Protein AF-B2ZIX8-F1 (afdb_monomer_lite)

InterPro domains:
  IPR003122 Chemotaxis methyl-accepting receptor Tar-related, ligand-binding [PF02203] (3-124)
  IPR003122 Chemotaxis methyl-accepting receptor Tar-related, ligand-binding [SM00319] (1-133)
  IPR035440 Methyl-accepting chemotaxis protein, four helix bundle domain superfamily [SSF47170] (2-130)

Secondary structure (DSSP, 8-state):
-HHHHHHHHHHHHHHHHHHHHHHHHHHHHHTT--HHHHHHHHHHHHHHHHHHHHHHHHHHHH----HHHHHHHHHHHHHHHHHHHHHHHHHHHHHTT-HHHHHH--HHHHHHHHHHHHHHHHHHHHHHHHHHHHHHHHHHHHHHHHHHHHHHHHHHHHHHHHHHHIIIIIHHHHHHHHHHHHHHTT------

Structure (mmCIF, N/CA/C/O backbone):
data_AF-B2ZIX8-F1
#
_entry.id   AF-B2ZIX8-F1
#
loop_
_atom_site.group_PDB
_atom_site.id
_atom_site.type_symbol
_atom_site.label_atom_id
_atom_site.label_alt_id
_atom_site.label_comp_id
_atom_site.label_asym_id
_atom_site.label_entity_id
_atom_site.label_seq_id
_atom_site.pdbx_PDB_ins_code
_atom_site.Cartn_x
_atom_site.Cartn_y
_atom_site.Cartn_z
_atom_site.occupan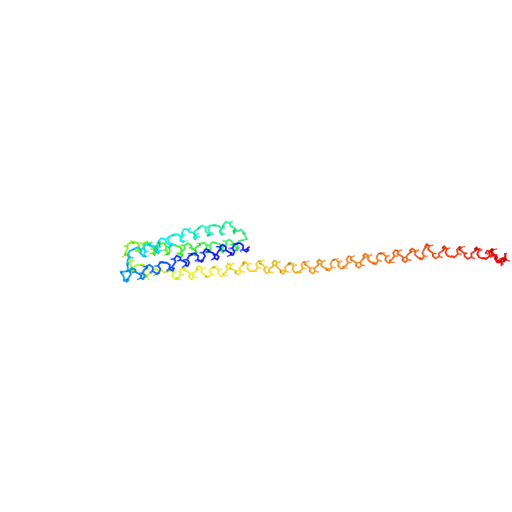cy
_atom_site.B_iso_or_equiv
_atom_site.auth_seq_id
_atom_site.auth_comp_id
_atom_site.auth_asym_id
_atom_site.auth_atom_id
_atom_site.pdbx_PDB_model_num
ATOM 1 N N . SER A 1 1 ? 6.695 2.033 -13.928 1.00 68.62 1 SER A N 1
ATOM 2 C CA . SER A 1 1 ? 7.774 2.922 -13.419 1.00 68.62 1 SER A CA 1
ATOM 3 C C . SER A 1 1 ? 8.093 2.600 -11.959 1.00 68.62 1 SER A C 1
ATOM 5 O O . SER A 1 1 ? 7.190 2.204 -11.229 1.00 68.62 1 SER A O 1
ATOM 7 N N . ASN A 1 2 ? 9.342 2.795 -11.503 1.00 77.12 2 ASN A N 1
ATOM 8 C CA . ASN A 1 2 ? 9.733 2.613 -10.092 1.00 77.12 2 ASN A CA 1
ATOM 9 C C . ASN A 1 2 ? 8.898 3.475 -9.124 1.00 77.12 2 ASN A C 1
ATOM 11 O O . ASN A 1 2 ? 8.603 3.031 -8.018 1.00 77.12 2 ASN A O 1
ATOM 15 N N . GLN A 1 3 ? 8.467 4.667 -9.551 1.00 83.56 3 GLN A N 1
ATOM 16 C CA . GLN A 1 3 ? 7.607 5.546 -8.747 1.00 83.56 3 GLN A CA 1
ATOM 17 C C . GLN A 1 3 ? 6.199 4.968 -8.544 1.00 83.56 3 GLN A C 1
ATOM 19 O O . GLN A 1 3 ? 5.701 4.975 -7.425 1.00 83.56 3 GLN A O 1
ATOM 24 N N . GLN A 1 4 ? 5.589 4.388 -9.586 1.00 82.75 4 GLN A N 1
ATOM 25 C CA . GLN A 1 4 ? 4.292 3.703 -9.470 1.00 82.75 4 GLN A CA 1
ATOM 26 C C . GLN A 1 4 ? 4.378 2.514 -8.506 1.00 82.75 4 GLN A C 1
ATOM 28 O O . GLN A 1 4 ? 3.511 2.355 -7.652 1.00 82.75 4 GLN A O 1
ATOM 33 N N . ARG A 1 5 ? 5.450 1.712 -8.603 1.00 82.94 5 ARG A N 1
ATOM 34 C CA . ARG A 1 5 ? 5.689 0.583 -7.689 1.00 82.94 5 ARG A CA 1
ATOM 35 C C . ARG A 1 5 ? 5.792 1.056 -6.242 1.00 82.94 5 ARG A C 1
ATOM 37 O O . ARG A 1 5 ? 5.173 0.472 -5.361 1.00 82.94 5 ARG A O 1
ATOM 44 N N . ALA A 1 6 ? 6.561 2.119 -6.006 1.00 88.12 6 ALA A N 1
ATOM 45 C CA . ALA A 1 6 ? 6.719 2.696 -4.678 1.00 88.12 6 ALA A CA 1
ATOM 46 C C . ALA A 1 6 ? 5.390 3.240 -4.130 1.00 88.12 6 ALA A C 1
ATOM 48 O O . ALA A 1 6 ? 5.051 2.949 -2.989 1.00 88.12 6 ALA A O 1
ATOM 49 N N . ALA A 1 7 ? 4.616 3.967 -4.940 1.00 88.88 7 ALA A N 1
ATOM 50 C CA . ALA A 1 7 ? 3.327 4.523 -4.530 1.00 88.88 7 ALA A CA 1
ATOM 51 C C . ALA A 1 7 ? 2.306 3.430 -4.167 1.00 88.88 7 ALA A C 1
ATOM 53 O O . ALA A 1 7 ? 1.637 3.525 -3.136 1.00 88.88 7 ALA A O 1
ATOM 54 N N . LEU A 1 8 ? 2.223 2.360 -4.965 1.00 90.81 8 LEU A N 1
ATOM 55 C CA . LEU A 1 8 ? 1.329 1.238 -4.678 1.00 90.81 8 LEU A CA 1
ATOM 56 C C . LEU A 1 8 ? 1.771 0.461 -3.425 1.00 90.81 8 LEU A C 1
ATOM 58 O O . LEU A 1 8 ? 0.947 0.160 -2.564 1.00 90.81 8 LEU A O 1
ATOM 62 N N . ALA A 1 9 ? 3.074 0.205 -3.269 1.00 92.75 9 ALA A N 1
ATOM 63 C CA . ALA A 1 9 ? 3.616 -0.454 -2.080 1.00 92.75 9 ALA A CA 1
ATOM 64 C C . ALA A 1 9 ? 3.398 0.374 -0.801 1.00 92.75 9 ALA A C 1
ATOM 66 O O . ALA A 1 9 ? 3.048 -0.177 0.241 1.00 92.75 9 ALA A O 1
ATOM 67 N N . GLN A 1 10 ? 3.549 1.700 -0.879 1.00 94.00 10 GLN A N 1
ATOM 68 C CA . GLN A 1 10 ? 3.245 2.603 0.234 1.00 94.00 10 GLN A CA 1
ATOM 69 C C . GLN A 1 10 ? 1.751 2.611 0.563 1.00 94.00 10 GLN A C 1
ATOM 71 O O . GLN A 1 10 ? 1.395 2.555 1.737 1.00 94.00 10 GLN A O 1
ATOM 76 N N . THR A 1 11 ? 0.880 2.617 -0.452 1.00 94.88 11 THR A N 1
ATOM 77 C CA . THR A 1 11 ? -0.574 2.504 -0.250 1.00 94.88 11 THR A CA 1
ATOM 78 C C . THR A 1 11 ? -0.904 1.244 0.548 1.00 94.88 11 THR A C 1
ATOM 80 O O . THR A 1 11 ? -1.590 1.326 1.567 1.00 94.88 11 THR A O 1
ATOM 83 N N . ARG A 1 12 ? -0.349 0.095 0.140 1.00 95.44 12 ARG A N 1
ATOM 84 C CA . ARG A 1 12 ? -0.506 -1.181 0.847 1.00 95.44 12 ARG A CA 1
ATOM 85 C C . ARG A 1 12 ? -0.017 -1.100 2.292 1.00 95.44 12 ARG A C 1
ATOM 87 O O . ARG A 1 12 ? -0.727 -1.510 3.203 1.00 95.44 12 ARG A O 1
ATOM 94 N N . ALA A 1 13 ? 1.183 -0.565 2.511 1.00 96.94 13 ALA A N 1
ATOM 95 C CA . ALA A 1 13 ? 1.773 -0.464 3.844 1.00 96.94 13 ALA A CA 1
ATOM 96 C C . ALA A 1 13 ? 0.906 0.372 4.800 1.00 96.94 13 ALA A C 1
ATOM 98 O O . ALA A 1 13 ? 0.663 -0.036 5.934 1.00 96.94 13 ALA A O 1
ATOM 99 N N . VAL A 1 14 ? 0.389 1.507 4.329 1.00 95.81 14 VAL A N 1
ATOM 100 C CA . VAL A 1 14 ? -0.478 2.381 5.129 1.00 95.81 14 VAL A CA 1
ATOM 101 C C . VAL A 1 14 ? -1.842 1.727 5.400 1.00 95.81 14 VAL A C 1
ATOM 103 O O . VAL A 1 14 ? -2.370 1.843 6.503 1.00 95.81 14 VAL A O 1
ATOM 106 N N . MET A 1 15 ? -2.397 0.976 4.448 1.00 97.25 15 MET A N 1
ATOM 107 C CA . MET A 1 15 ? -3.617 0.187 4.672 1.00 97.25 15 MET A CA 1
ATOM 108 C C . MET A 1 15 ? -3.421 -0.913 5.732 1.00 97.25 15 MET A C 1
ATOM 110 O O . MET A 1 15 ? -4.265 -1.092 6.609 1.00 97.25 15 MET A O 1
ATOM 114 N N . LEU A 1 16 ? -2.274 -1.603 5.720 1.00 97.31 16 LEU A N 1
ATOM 115 C CA . LEU A 1 16 ? -1.917 -2.579 6.761 1.00 97.31 16 LEU A CA 1
ATOM 116 C C . LEU A 1 16 ? -1.754 -1.928 8.136 1.00 97.31 16 LEU A C 1
ATOM 118 O O . LEU A 1 16 ? -2.136 -2.517 9.149 1.00 97.31 16 LEU A O 1
ATOM 122 N N . GLN A 1 17 ? -1.210 -0.710 8.184 1.00 94.75 17 GLN A N 1
ATOM 123 C CA . GLN A 1 17 ? -1.123 0.064 9.418 1.00 94.75 17 GLN A CA 1
ATOM 124 C C . GLN A 1 17 ? -2.519 0.372 9.973 1.00 94.75 17 GLN A C 1
ATOM 126 O O . GLN A 1 17 ? -2.738 0.180 11.170 1.00 94.75 17 GLN A O 1
ATOM 131 N N . ALA A 1 18 ? -3.467 0.777 9.119 1.00 96.62 18 ALA A N 1
ATOM 132 C CA . ALA A 1 18 ? -4.856 0.982 9.525 1.00 96.62 18 ALA A CA 1
ATOM 133 C C . ALA A 1 18 ? -5.472 -0.307 10.088 1.00 96.62 18 ALA A C 1
ATOM 135 O O . ALA A 1 18 ? -5.977 -0.300 11.208 1.00 96.62 18 ALA A O 1
ATOM 136 N N . SER A 1 19 ? -5.351 -1.424 9.365 1.00 96.50 19 SER A N 1
ATOM 137 C CA . SER A 1 19 ? -5.846 -2.732 9.816 1.00 96.50 19 SER A CA 1
ATOM 138 C C . SER A 1 19 ? -5.243 -3.154 11.160 1.00 96.50 19 SER A C 1
ATOM 140 O O . SER A 1 19 ? -5.961 -3.556 12.072 1.00 96.50 19 SER A O 1
ATOM 142 N N . THR A 1 20 ? -3.930 -2.993 11.336 1.00 95.81 20 THR A N 1
ATOM 143 C CA . THR A 1 20 ? -3.239 -3.335 12.590 1.00 95.81 20 THR A CA 1
ATOM 144 C C . THR A 1 20 ? -3.721 -2.466 13.751 1.00 95.81 20 THR A C 1
ATOM 146 O O . THR A 1 20 ? -3.966 -2.976 14.846 1.00 95.81 20 THR A O 1
ATOM 149 N N . ALA A 1 21 ? -3.878 -1.159 13.521 1.00 95.88 21 ALA A N 1
ATOM 150 C CA . ALA A 1 21 ? -4.386 -0.235 14.526 1.00 95.88 21 ALA A CA 1
ATOM 151 C C . ALA A 1 21 ? -5.830 -0.576 14.925 1.00 95.88 21 ALA A C 1
ATOM 153 O O . ALA A 1 21 ? -6.119 -0.617 16.120 1.00 95.88 21 ALA A O 1
ATOM 154 N N . LEU A 1 22 ? -6.697 -0.897 13.958 1.00 97.06 22 LEU A N 1
ATOM 155 C CA . LEU A 1 22 ? -8.082 -1.313 14.204 1.00 97.06 22 LEU A CA 1
ATOM 156 C C . LEU A 1 22 ? -8.162 -2.639 14.956 1.00 97.06 22 LEU A C 1
ATOM 158 O O . LEU A 1 22 ? -8.844 -2.713 15.972 1.00 97.06 22 LEU A O 1
ATOM 162 N N . ASN A 1 23 ? -7.414 -3.659 14.534 1.00 95.00 23 ASN A N 1
ATOM 163 C CA . ASN A 1 23 ? -7.367 -4.955 15.219 1.00 95.00 23 ASN A CA 1
ATOM 164 C C . ASN A 1 23 ? -6.898 -4.811 16.673 1.00 95.00 23 ASN A C 1
ATOM 166 O O . ASN A 1 23 ? -7.477 -5.404 17.590 1.00 95.00 23 ASN A O 1
ATOM 170 N N . LYS A 1 24 ? -5.876 -3.978 16.906 1.00 95.88 24 LYS A N 1
ATOM 171 C CA . LYS A 1 24 ? -5.411 -3.670 18.260 1.00 95.88 24 LYS A CA 1
ATOM 172 C C . LYS A 1 24 ? -6.477 -2.914 19.053 1.00 95.88 24 LYS A C 1
ATOM 174 O O . LYS A 1 24 ? -6.736 -3.288 20.192 1.00 95.88 24 LYS A O 1
ATOM 179 N N . ALA A 1 25 ? -7.110 -1.901 18.464 1.00 95.62 25 ALA A N 1
ATOM 180 C CA . ALA A 1 25 ? -8.173 -1.137 19.111 1.00 95.62 25 ALA A CA 1
ATOM 181 C C . ALA A 1 25 ? -9.349 -2.045 19.504 1.00 95.62 25 ALA A C 1
ATOM 183 O O . ALA A 1 25 ? -9.760 -2.022 20.656 1.00 95.62 25 ALA A O 1
ATOM 184 N N . GLY A 1 26 ? -9.809 -2.921 18.605 1.00 94.50 26 GLY A N 1
ATOM 185 C CA . GLY A 1 26 ? -10.869 -3.893 18.883 1.00 94.50 26 GLY A CA 1
ATOM 186 C C . GLY A 1 26 ? -10.516 -4.861 20.011 1.00 94.50 26 GLY A C 1
ATOM 187 O O . GLY A 1 26 ? -11.340 -5.114 20.888 1.00 94.50 26 GLY A O 1
ATOM 188 N N . THR A 1 27 ? -9.268 -5.338 20.047 1.00 94.25 27 THR A N 1
ATOM 189 C CA . THR A 1 27 ? -8.772 -6.190 21.142 1.00 94.25 27 THR A CA 1
ATOM 190 C C . THR A 1 27 ? -8.779 -5.444 22.478 1.00 94.25 27 THR A C 1
ATOM 192 O O . THR A 1 27 ? -9.241 -5.979 23.481 1.00 94.25 27 THR A O 1
ATOM 195 N N . LEU A 1 28 ? -8.301 -4.196 22.507 1.00 94.88 28 LEU A N 1
ATOM 196 C CA . LEU A 1 28 ? -8.288 -3.378 23.723 1.00 94.88 28 LEU A CA 1
ATOM 197 C C . LEU A 1 28 ? -9.704 -3.031 24.202 1.00 94.88 28 LEU A C 1
ATOM 199 O O . LEU A 1 28 ? -9.964 -3.096 25.403 1.00 94.88 28 LEU A O 1
ATOM 203 N N . THR A 1 29 ? -10.630 -2.748 23.283 1.00 93.50 29 THR A N 1
ATOM 204 C CA . THR A 1 29 ? -12.054 -2.558 23.594 1.00 93.50 29 THR A CA 1
ATOM 205 C C . THR A 1 29 ? -12.653 -3.817 24.222 1.00 93.50 29 THR A C 1
ATOM 207 O O . THR A 1 29 ? -13.308 -3.728 25.256 1.00 93.50 29 THR A O 1
ATOM 210 N N . ALA A 1 30 ? -12.375 -5.001 23.663 1.00 93.06 30 ALA A N 1
ATOM 211 C CA . ALA A 1 30 ? -12.841 -6.277 24.214 1.00 93.06 30 ALA A CA 1
ATOM 212 C C . ALA A 1 30 ? -12.292 -6.555 25.627 1.00 93.06 30 ALA A C 1
ATOM 214 O O . ALA A 1 30 ? -12.963 -7.171 26.453 1.00 93.06 30 ALA A O 1
ATOM 215 N N . LEU A 1 31 ? -11.077 -6.079 25.913 1.00 94.06 31 LEU A N 1
ATOM 216 C CA . LEU A 1 31 ? -10.405 -6.218 27.206 1.00 94.06 31 LEU A CA 1
ATOM 217 C C . LEU A 1 31 ? -10.718 -5.076 28.189 1.00 94.06 31 LEU A C 1
ATOM 219 O O . LEU A 1 31 ? -10.130 -5.036 29.267 1.00 94.06 31 LEU A O 1
ATOM 223 N N . SER A 1 32 ? -11.636 -4.163 27.853 1.00 92.44 32 SER A N 1
ATOM 224 C CA . SER A 1 32 ? -12.011 -3.007 28.688 1.00 92.44 32 SER A CA 1
ATOM 225 C C . SER A 1 32 ? -10.836 -2.087 29.067 1.00 92.44 32 SER A C 1
ATOM 227 O O . SER A 1 32 ? -10.784 -1.560 30.179 1.00 92.44 32 SER A O 1
ATOM 229 N N . TYR A 1 33 ? -9.874 -1.896 28.160 1.00 91.94 33 TYR A N 1
ATOM 230 C CA . TYR A 1 33 ? -8.782 -0.935 28.361 1.00 91.94 33 TYR A CA 1
ATOM 231 C C . TYR A 1 33 ? -9.283 0.523 28.369 1.00 91.94 33 TYR A C 1
ATOM 233 O O . TYR A 1 33 ? -10.386 0.803 27.889 1.00 91.94 33 TYR A O 1
ATOM 241 N N . PRO A 1 34 ? -8.479 1.477 28.883 1.00 91.56 34 PRO A N 1
ATOM 242 C CA . PRO A 1 34 ? -8.841 2.891 28.907 1.00 91.56 34 PRO A CA 1
ATOM 243 C C . PRO A 1 34 ? -9.207 3.451 27.526 1.00 91.56 34 PRO A C 1
ATOM 245 O O . PRO A 1 34 ? -8.555 3.170 26.518 1.00 91.56 34 PRO A O 1
ATOM 248 N N . ALA A 1 35 ? -10.224 4.317 27.497 1.00 89.50 35 ALA A N 1
ATOM 249 C CA . ALA A 1 35 ? -10.739 4.910 26.263 1.00 89.50 35 ALA A CA 1
ATOM 250 C C . ALA A 1 35 ? -9.689 5.736 25.495 1.00 89.50 35 ALA A C 1
ATOM 252 O O . ALA A 1 35 ? -9.733 5.780 24.267 1.00 89.50 35 ALA A O 1
ATOM 253 N N . ASP A 1 36 ? -8.731 6.356 26.189 1.00 91.69 36 ASP A N 1
ATOM 254 C CA . ASP A 1 36 ? -7.684 7.174 25.561 1.00 91.69 36 ASP A CA 1
ATOM 255 C C . ASP A 1 36 ? -6.713 6.344 24.700 1.00 91.69 36 ASP A C 1
ATOM 257 O O . ASP A 1 36 ? -6.322 6.777 23.607 1.00 91.69 36 ASP A O 1
ATOM 261 N N . ASP A 1 37 ? -6.381 5.122 25.131 1.00 88.12 37 ASP A N 1
ATOM 262 C CA . ASP A 1 37 ? -5.521 4.205 24.372 1.00 88.12 37 ASP A CA 1
ATOM 263 C C . ASP A 1 37 ? -6.217 3.752 23.082 1.00 88.12 37 ASP A C 1
ATOM 265 O O . ASP A 1 37 ? -5.631 3.766 21.994 1.00 88.12 37 ASP A O 1
ATOM 269 N N . ILE A 1 38 ? -7.504 3.411 23.191 1.00 93.88 38 ILE A N 1
ATOM 270 C CA . ILE A 1 38 ? -8.351 3.017 22.060 1.00 93.88 38 ILE A CA 1
ATOM 271 C C . ILE A 1 38 ? -8.502 4.197 21.091 1.00 93.88 38 ILE A C 1
ATOM 273 O O . ILE A 1 38 ? -8.298 4.044 19.886 1.00 93.88 38 ILE A O 1
ATOM 277 N N . LYS A 1 39 ? -8.775 5.403 21.602 1.00 94.88 39 LYS A N 1
ATOM 278 C CA . LYS A 1 39 ? -8.932 6.626 20.802 1.00 94.88 39 LYS A CA 1
ATOM 279 C C . LYS A 1 39 ? -7.674 6.972 20.004 1.00 94.88 39 LYS A C 1
ATOM 281 O O . LYS A 1 39 ? -7.775 7.400 18.852 1.00 94.88 39 LYS A O 1
ATOM 286 N N . THR A 1 40 ? -6.491 6.767 20.579 1.00 95.31 40 THR A N 1
ATOM 287 C CA . THR A 1 40 ? -5.212 6.997 19.887 1.00 95.31 40 THR A CA 1
ATOM 288 C C . THR A 1 40 ? -5.034 6.041 18.704 1.00 95.31 40 THR A C 1
ATOM 290 O O . THR A 1 40 ? -4.637 6.457 17.609 1.00 95.31 40 THR A O 1
ATOM 293 N N . LEU A 1 41 ? -5.386 4.766 18.887 1.00 96.69 41 LEU A N 1
ATOM 294 C CA . LEU A 1 41 ? -5.353 3.769 17.814 1.00 96.69 41 LEU A CA 1
ATOM 295 C C . LEU A 1 41 ? -6.389 4.067 16.728 1.00 96.69 41 LEU A C 1
ATOM 297 O O . LEU A 1 41 ? -6.051 4.017 15.548 1.00 96.69 41 LEU A O 1
ATOM 301 N N . MET A 1 42 ? -7.605 4.462 17.111 1.00 97.44 42 MET A N 1
ATOM 302 C CA . MET A 1 42 ? -8.645 4.886 16.168 1.00 97.44 42 MET A CA 1
ATOM 303 C C . MET A 1 42 ? -8.208 6.094 15.339 1.00 97.44 42 MET A C 1
ATOM 305 O O . MET A 1 42 ? -8.343 6.095 14.117 1.00 97.44 42 MET A O 1
ATOM 309 N N . THR A 1 43 ? -7.599 7.091 15.983 1.00 97.50 43 THR A N 1
ATOM 310 C CA . THR A 1 43 ? -7.045 8.267 15.295 1.00 97.50 43 THR A CA 1
ATOM 311 C C . THR A 1 43 ? -5.969 7.856 14.289 1.00 97.50 43 THR A C 1
ATOM 313 O O . THR A 1 43 ? -5.966 8.332 13.155 1.00 97.50 43 THR A O 1
ATOM 316 N N . THR A 1 44 ? -5.089 6.926 14.674 1.00 94.50 44 THR A N 1
ATOM 317 C CA . THR A 1 44 ? -4.057 6.380 13.781 1.00 94.50 44 THR A CA 1
ATOM 318 C C . THR A 1 44 ? -4.683 5.657 12.588 1.00 94.50 44 THR A C 1
ATOM 320 O O . THR A 1 44 ? -4.291 5.914 11.453 1.00 94.50 44 THR A O 1
ATOM 323 N N . ALA A 1 45 ? -5.687 4.807 12.818 1.00 97.19 45 ALA A N 1
ATOM 324 C CA . ALA A 1 45 ? -6.380 4.085 11.758 1.00 97.19 45 ALA A CA 1
ATOM 325 C C . ALA A 1 45 ? -7.044 5.029 10.744 1.00 97.19 45 ALA A C 1
ATOM 327 O O . ALA A 1 45 ? -6.813 4.900 9.542 1.00 97.19 45 ALA A O 1
ATOM 328 N N . ARG A 1 46 ? -7.802 6.027 11.220 1.00 98.06 46 ARG A N 1
ATOM 329 C CA . ARG A 1 46 ? -8.467 7.034 10.372 1.00 98.06 46 ARG A CA 1
ATOM 330 C C . ARG A 1 46 ? -7.462 7.867 9.568 1.00 98.06 46 ARG A C 1
ATOM 332 O O . ARG A 1 46 ? -7.664 8.113 8.375 1.00 98.06 46 ARG A O 1
ATOM 339 N N . ALA A 1 47 ? -6.351 8.264 10.192 1.00 97.56 47 ALA A N 1
ATOM 340 C CA . ALA A 1 47 ? -5.276 8.980 9.510 1.00 97.56 47 ALA A CA 1
ATOM 341 C C . ALA A 1 47 ? -4.637 8.121 8.406 1.00 97.56 47 ALA A C 1
ATOM 343 O O . ALA A 1 47 ? -4.465 8.595 7.281 1.00 97.56 47 ALA A O 1
ATOM 344 N N . SER A 1 48 ? -4.356 6.846 8.689 1.00 96.25 48 SER A N 1
ATOM 345 C CA . SER A 1 48 ? -3.846 5.897 7.699 1.00 96.25 48 SER A CA 1
ATOM 346 C C . SER A 1 48 ? -4.832 5.686 6.539 1.00 96.25 48 SER A C 1
ATOM 348 O O . SER A 1 48 ? -4.416 5.753 5.387 1.00 96.25 48 SER A O 1
ATOM 350 N N . LEU A 1 49 ? -6.138 5.536 6.786 1.00 97.69 49 LEU A N 1
ATOM 351 C CA . LEU A 1 49 ? -7.155 5.405 5.722 1.00 97.69 49 LEU A CA 1
ATOM 352 C C . LEU A 1 49 ? -7.256 6.653 4.826 1.00 97.69 49 LEU A C 1
ATOM 354 O O . LEU A 1 49 ? -7.451 6.561 3.609 1.00 97.69 49 LEU A O 1
ATOM 358 N N . THR A 1 50 ? -7.069 7.837 5.407 1.00 97.94 50 THR A N 1
ATOM 359 C CA . THR A 1 50 ? -7.014 9.097 4.652 1.00 97.94 50 THR A CA 1
ATOM 360 C C . THR A 1 50 ? -5.740 9.180 3.805 1.00 97.94 50 THR A C 1
ATOM 362 O O . THR A 1 50 ? -5.767 9.547 2.623 1.00 97.94 50 THR A O 1
ATOM 365 N N . GLN A 1 51 ? -4.601 8.807 4.391 1.00 96.06 51 GLN A N 1
ATOM 366 C CA . GLN A 1 51 ? -3.312 8.810 3.710 1.00 96.06 51 GLN A CA 1
ATOM 367 C C . GLN A 1 51 ? -3.268 7.779 2.575 1.00 96.06 51 GLN A C 1
ATOM 369 O O . GLN A 1 51 ? -2.776 8.102 1.491 1.00 96.06 51 GLN A O 1
ATOM 374 N N . SER A 1 52 ? -3.819 6.578 2.773 1.00 96.12 52 SER A N 1
ATOM 375 C CA . SER A 1 52 ? -3.869 5.541 1.739 1.00 96.12 52 SER A CA 1
ATOM 376 C C . SER A 1 52 ? -4.664 6.008 0.522 1.00 96.12 52 SER A C 1
ATOM 378 O O . SER A 1 52 ? -4.201 5.834 -0.599 1.00 96.12 52 SER A O 1
ATOM 380 N N . THR A 1 53 ? -5.782 6.714 0.722 1.00 97.44 53 THR A N 1
ATOM 381 C CA . THR A 1 53 ? -6.562 7.325 -0.369 1.00 97.44 53 THR A CA 1
ATOM 382 C C . THR A 1 53 ? -5.728 8.321 -1.179 1.00 97.44 53 THR A C 1
ATOM 384 O O . THR A 1 53 ? -5.805 8.358 -2.407 1.00 97.44 53 THR A O 1
ATOM 387 N N . THR A 1 54 ? -4.907 9.131 -0.508 1.00 96.12 54 THR A N 1
ATOM 388 C CA . THR A 1 54 ? -4.037 10.117 -1.170 1.00 96.12 54 THR A CA 1
ATOM 389 C C . THR A 1 54 ? -2.938 9.434 -1.986 1.00 96.12 54 THR A C 1
ATOM 391 O O . THR A 1 54 ? -2.728 9.772 -3.154 1.00 96.12 54 THR A O 1
ATOM 394 N N . LEU A 1 55 ? -2.268 8.439 -1.397 1.00 93.25 55 LEU A N 1
ATOM 395 C CA . LEU A 1 55 ? -1.239 7.643 -2.071 1.00 93.25 55 LEU A CA 1
ATOM 396 C C . LEU A 1 55 ? -1.817 6.880 -3.268 1.00 93.25 55 LEU A C 1
ATOM 398 O O . LEU A 1 55 ? -1.224 6.890 -4.349 1.00 93.25 55 LEU A O 1
ATOM 402 N N . PHE A 1 56 ? -3.008 6.303 -3.107 1.00 95.69 56 PHE A N 1
ATOM 403 C CA . PHE A 1 56 ? -3.687 5.561 -4.159 1.00 95.69 56 PHE A CA 1
ATOM 404 C C . PHE A 1 56 ? -4.093 6.461 -5.330 1.00 95.69 56 PHE A C 1
ATOM 406 O O . PHE A 1 56 ? -3.842 6.125 -6.484 1.00 95.69 56 PHE A O 1
ATOM 413 N N . LYS A 1 57 ? -4.634 7.657 -5.060 1.00 94.81 57 LYS A N 1
ATOM 414 C CA . LYS A 1 57 ? -4.928 8.651 -6.110 1.00 94.81 57 LYS A CA 1
ATOM 415 C C . LYS A 1 57 ? -3.677 9.047 -6.894 1.00 94.81 57 LYS A C 1
ATOM 417 O O . LYS A 1 57 ? -3.727 9.136 -8.118 1.00 94.81 57 LYS A O 1
ATOM 422 N N . SER A 1 58 ? -2.553 9.246 -6.205 1.00 91.44 58 SER A N 1
ATOM 423 C CA . SER A 1 58 ? -1.265 9.539 -6.846 1.00 91.44 58 SER A CA 1
ATOM 424 C C . SER A 1 58 ? -0.816 8.389 -7.757 1.00 91.44 58 SER A C 1
ATOM 426 O O . SER A 1 58 ? -0.442 8.605 -8.910 1.00 91.44 58 SER A O 1
ATOM 428 N N . PHE A 1 59 ? -0.942 7.146 -7.284 1.00 91.19 59 PHE A N 1
ATOM 429 C CA . PHE A 1 59 ? -0.705 5.945 -8.085 1.00 91.19 59 PHE A CA 1
ATOM 430 C C . PHE A 1 59 ? -1.596 5.881 -9.342 1.00 91.19 59 PHE A C 1
ATOM 432 O O . PHE A 1 59 ? -1.085 5.670 -10.446 1.00 91.19 59 PHE A O 1
ATOM 439 N N . MET A 1 60 ? -2.898 6.135 -9.202 1.00 90.75 60 MET A N 1
ATOM 440 C CA . MET A 1 60 ? -3.859 6.135 -10.313 1.00 90.75 60 MET A CA 1
ATOM 441 C C . MET A 1 60 ? -3.574 7.238 -11.343 1.00 90.75 60 MET A C 1
ATOM 443 O O . MET A 1 60 ? -3.737 7.027 -12.540 1.00 90.75 60 MET A O 1
ATOM 447 N N . ALA A 1 61 ? -3.096 8.404 -10.903 1.00 90.12 61 ALA A N 1
ATOM 448 C CA . ALA A 1 61 ? -2.726 9.498 -11.801 1.00 90.12 61 ALA A CA 1
ATOM 449 C C . ALA A 1 61 ? -1.439 9.207 -12.592 1.00 90.12 61 ALA A C 1
ATOM 451 O O . ALA A 1 61 ? -1.287 9.651 -13.728 1.00 90.12 61 ALA A O 1
ATOM 452 N N . MET A 1 62 ? -0.504 8.455 -12.005 1.00 82.12 62 MET A N 1
ATOM 453 C CA . MET A 1 62 ? 0.741 8.069 -12.672 1.00 82.12 62 MET A CA 1
ATOM 454 C C . MET A 1 62 ? 0.550 6.948 -13.696 1.00 82.12 62 MET A C 1
ATOM 456 O O . MET A 1 62 ? 1.451 6.702 -14.498 1.00 82.12 62 MET A O 1
ATOM 460 N N . THR A 1 63 ? -0.556 6.211 -13.645 1.00 68.88 63 THR A N 1
ATOM 461 C CA . THR A 1 63 ? -0.787 5.014 -14.457 1.00 68.88 63 THR A CA 1
ATOM 462 C C . THR A 1 63 ? -1.473 5.373 -15.772 1.00 68.88 63 THR A C 1
ATOM 464 O O . THR A 1 63 ? -2.681 5.537 -15.859 1.00 68.88 63 THR A O 1
ATOM 467 N N . ALA A 1 64 ? -0.661 5.504 -16.824 1.00 66.12 64 ALA A N 1
ATOM 468 C CA . ALA A 1 64 ? -1.109 5.632 -18.206 1.00 66.12 64 ALA A CA 1
ATOM 469 C C . ALA A 1 64 ? -0.500 4.490 -19.029 1.00 66.12 64 ALA A C 1
ATOM 471 O O . ALA A 1 64 ? 0.711 4.264 -18.979 1.00 66.12 64 ALA A O 1
ATOM 472 N N . GLY A 1 65 ? -1.329 3.750 -19.766 1.00 68.88 65 GLY A N 1
ATOM 473 C CA . GLY A 1 65 ? -0.880 2.574 -20.506 1.00 68.88 65 GLY A CA 1
ATOM 474 C C . GLY A 1 65 ? -1.884 2.065 -21.538 1.00 68.88 65 GLY A C 1
ATOM 475 O O . GLY A 1 65 ? -2.904 2.700 -21.816 1.00 68.88 65 GLY A O 1
ATOM 476 N N . ASN A 1 66 ? -1.554 0.915 -22.125 1.00 78.06 66 ASN A N 1
ATOM 477 C CA . ASN A 1 66 ? -2.393 0.194 -23.082 1.00 78.06 66 ASN A CA 1
ATOM 478 C C . ASN A 1 66 ? -3.676 -0.361 -22.415 1.00 78.06 66 ASN A C 1
ATOM 480 O O . ASN A 1 66 ? -3.902 -0.200 -21.216 1.00 78.06 66 ASN A O 1
ATOM 484 N N . GLU A 1 67 ? -4.544 -1.006 -23.196 1.00 84.44 67 GLU A N 1
ATOM 485 C CA . GLU A 1 67 ? -5.815 -1.555 -22.700 1.00 84.44 67 GLU A CA 1
ATOM 486 C C . GLU A 1 67 ? -5.643 -2.542 -21.533 1.00 84.44 67 GLU A C 1
ATOM 488 O O . GLU A 1 67 ? -6.412 -2.481 -20.576 1.00 84.44 67 GLU A O 1
ATOM 493 N N . HIS A 1 68 ? -4.590 -3.366 -21.559 1.00 82.62 68 HIS A N 1
ATOM 494 C CA . HIS A 1 68 ? -4.267 -4.300 -20.480 1.00 82.62 68 HIS A CA 1
ATOM 495 C C . HIS A 1 68 ? -3.957 -3.575 -19.161 1.00 82.62 68 HIS A C 1
ATOM 497 O O . HIS A 1 68 ? -4.562 -3.878 -18.134 1.00 82.62 68 HIS A O 1
ATOM 503 N N . VAL A 1 69 ? -3.093 -2.554 -19.198 1.00 83.25 69 VAL A N 1
ATOM 504 C CA . VAL A 1 69 ? -2.750 -1.743 -18.016 1.00 83.25 69 VAL A CA 1
ATOM 505 C C . VAL A 1 69 ? -3.984 -1.031 -17.456 1.00 83.25 69 VAL A C 1
ATOM 507 O O . VAL A 1 69 ? -4.153 -0.971 -16.241 1.00 83.25 69 VAL A O 1
ATOM 510 N N . ARG A 1 70 ? -4.884 -0.537 -18.317 1.00 85.75 70 ARG A N 1
ATOM 511 C CA . ARG A 1 70 ? -6.146 0.088 -17.877 1.00 85.75 70 ARG A CA 1
ATOM 512 C C . ARG A 1 70 ? -7.102 -0.907 -17.216 1.00 85.75 70 ARG A C 1
ATOM 514 O O . ARG A 1 70 ? -7.741 -0.561 -16.226 1.00 85.75 70 ARG A O 1
ATOM 521 N N . ALA A 1 71 ? -7.204 -2.129 -17.739 1.00 88.56 71 ALA A N 1
ATOM 522 C CA . ALA A 1 71 ? -8.012 -3.182 -17.122 1.00 88.56 71 ALA A CA 1
ATOM 523 C C . ALA A 1 71 ? -7.461 -3.558 -15.739 1.00 88.56 71 ALA A C 1
ATOM 525 O O . ALA A 1 71 ? -8.206 -3.588 -14.760 1.00 88.56 71 ALA A O 1
ATOM 526 N N . LEU A 1 72 ? -6.143 -3.743 -15.642 1.00 89.06 72 LEU A N 1
ATOM 527 C CA . LEU A 1 72 ? -5.469 -4.031 -14.381 1.00 89.06 72 LEU A CA 1
ATOM 528 C C . LEU A 1 72 ? -5.634 -2.885 -13.367 1.00 89.06 72 LEU A C 1
ATOM 530 O O . LEU A 1 72 ? -5.823 -3.120 -12.174 1.00 89.06 72 LEU A O 1
ATOM 534 N N . GLN A 1 73 ? -5.616 -1.638 -13.842 1.00 89.62 73 GLN A N 1
ATOM 535 C CA . GLN A 1 73 ? -5.799 -0.452 -13.008 1.00 89.62 73 GLN A CA 1
ATOM 536 C C . GLN A 1 73 ? -7.203 -0.430 -12.395 1.00 89.62 73 GLN A C 1
ATOM 538 O O . GLN A 1 73 ? -7.347 -0.187 -11.198 1.00 89.62 73 GLN A O 1
ATOM 543 N N . LYS A 1 74 ? -8.225 -0.760 -13.190 1.00 91.94 74 LYS A N 1
ATOM 544 C CA . LYS A 1 74 ? -9.616 -0.847 -12.737 1.00 91.94 74 LYS A CA 1
ATOM 545 C C . LYS A 1 74 ? -9.828 -1.952 -11.700 1.00 91.94 74 LYS A C 1
ATOM 547 O O . LYS A 1 74 ? -10.519 -1.732 -10.708 1.00 91.94 74 LYS A O 1
ATOM 552 N N . GLU A 1 75 ? -9.229 -3.127 -11.892 1.00 92.50 75 GLU A N 1
ATOM 553 C CA . GLU A 1 75 ? -9.311 -4.204 -10.894 1.00 92.50 75 GLU A CA 1
ATOM 554 C C . GLU A 1 75 ? -8.568 -3.836 -9.603 1.00 92.50 75 GLU A C 1
ATOM 556 O O . GLU A 1 75 ? -9.076 -4.065 -8.501 1.00 92.50 75 GLU A O 1
ATOM 561 N N . THR A 1 76 ? -7.417 -3.168 -9.722 1.00 92.69 76 THR A N 1
ATOM 562 C CA . THR A 1 76 ? -6.666 -2.659 -8.567 1.00 92.69 76 THR A CA 1
ATOM 563 C C . THR A 1 76 ? -7.495 -1.629 -7.794 1.00 92.69 76 THR A C 1
ATOM 565 O O . THR A 1 76 ? -7.631 -1.753 -6.578 1.00 92.69 76 THR A O 1
ATOM 568 N N . GLU A 1 77 ? -8.133 -0.676 -8.482 1.00 95.56 77 GLU A N 1
ATOM 569 C CA . GLU A 1 77 ? -9.066 0.299 -7.897 1.00 95.56 77 GLU A CA 1
ATOM 570 C C . GLU A 1 77 ? -10.235 -0.369 -7.180 1.00 95.56 77 GLU A C 1
ATOM 572 O O . GLU A 1 77 ? -10.526 -0.036 -6.032 1.00 95.56 77 GLU A O 1
ATOM 577 N N . LYS A 1 78 ? -10.867 -1.358 -7.813 1.00 96.62 78 LYS A N 1
ATOM 578 C CA . LYS A 1 78 ? -11.970 -2.110 -7.214 1.00 96.62 78 LYS A CA 1
ATOM 579 C C . LYS A 1 78 ? -11.540 -2.832 -5.935 1.00 96.62 78 LYS A C 1
ATOM 581 O O . LYS A 1 78 ? -12.249 -2.769 -4.932 1.00 96.62 78 LYS A O 1
ATOM 586 N N . SER A 1 79 ? -10.391 -3.508 -5.955 1.00 96.50 79 SER A N 1
ATOM 587 C CA . SER A 1 79 ? -9.878 -4.214 -4.774 1.00 96.50 79 SER A CA 1
ATOM 588 C C . SER A 1 79 ? -9.438 -3.266 -3.657 1.00 96.50 79 SER A C 1
ATOM 590 O O . SER A 1 79 ? -9.730 -3.532 -2.493 1.00 96.50 79 SER A O 1
ATOM 592 N N . PHE A 1 80 ? -8.830 -2.125 -4.004 1.00 97.62 80 PHE A N 1
ATOM 593 C CA . PHE A 1 80 ? -8.494 -1.070 -3.051 1.00 97.62 80 PHE A CA 1
ATOM 594 C C . PHE A 1 80 ? -9.756 -0.525 -2.387 1.00 97.62 80 PHE A C 1
ATOM 596 O O . PHE A 1 80 ? -9.826 -0.482 -1.163 1.00 97.62 80 PHE A O 1
ATOM 603 N N . ALA A 1 81 ? -10.768 -0.165 -3.181 1.00 97.88 81 ALA A N 1
ATOM 604 C CA . ALA A 1 81 ? -12.029 0.356 -2.673 1.00 97.88 81 ALA A CA 1
ATOM 605 C C . ALA A 1 81 ? -12.724 -0.654 -1.753 1.00 97.88 81 ALA A C 1
ATOM 607 O O . ALA A 1 81 ? -13.223 -0.270 -0.702 1.00 97.88 81 ALA A O 1
ATOM 608 N N . ARG A 1 82 ? -12.726 -1.948 -2.107 1.00 97.62 82 ARG A N 1
ATOM 609 C CA . ARG A 1 82 ? -13.297 -2.997 -1.250 1.00 97.62 82 ARG A CA 1
ATOM 610 C C . ARG A 1 82 ? -12.584 -3.059 0.101 1.00 97.62 82 ARG A C 1
ATOM 612 O O . ARG A 1 82 ? -13.243 -2.976 1.129 1.00 97.62 82 ARG A O 1
ATOM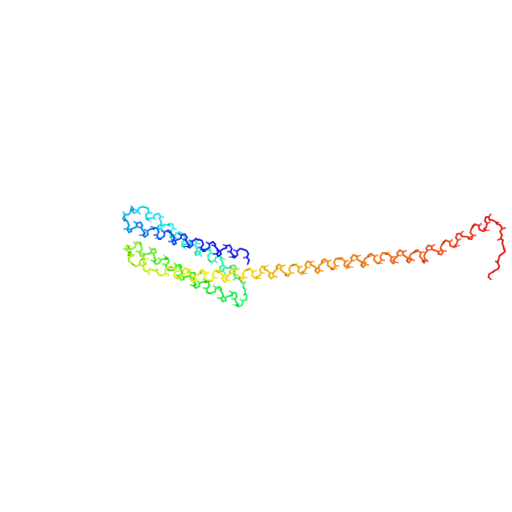 619 N N . TRP A 1 83 ? -11.256 -3.150 0.100 1.00 98.19 83 TRP A N 1
ATOM 620 C CA . TRP A 1 83 ? -10.486 -3.239 1.341 1.00 98.19 83 TRP A CA 1
ATOM 621 C C . TRP A 1 83 ? -10.583 -1.964 2.188 1.00 98.19 83 TRP A C 1
ATOM 623 O O . TRP A 1 83 ? -10.737 -2.036 3.403 1.00 98.19 83 TRP A O 1
ATOM 633 N N . HIS A 1 84 ? -10.549 -0.793 1.550 1.00 98.25 84 HIS A N 1
ATOM 634 C CA . HIS A 1 84 ? -10.699 0.503 2.216 1.00 98.25 84 HIS A CA 1
ATOM 635 C C . HIS A 1 84 ? -12.068 0.647 2.876 1.00 98.25 84 HIS A C 1
ATOM 637 O O . HIS A 1 84 ? -12.130 0.957 4.062 1.00 98.25 84 HIS A O 1
ATOM 643 N N . ASN A 1 85 ? -13.142 0.320 2.156 1.00 97.69 85 ASN A N 1
ATOM 644 C CA . ASN A 1 85 ? -14.496 0.361 2.701 1.00 97.69 85 ASN A CA 1
ATOM 645 C C . ASN A 1 85 ? -14.689 -0.633 3.854 1.00 97.69 85 ASN A C 1
ATOM 647 O O . ASN A 1 85 ? -15.314 -0.284 4.851 1.00 97.69 85 ASN A O 1
ATOM 651 N N . ASP A 1 86 ? -14.128 -1.843 3.762 1.00 97.19 86 ASP A N 1
ATOM 652 C CA . ASP A 1 86 ? -14.213 -2.821 4.853 1.00 97.19 86 ASP A CA 1
ATOM 653 C C . ASP A 1 86 ? -13.503 -2.316 6.122 1.00 97.19 86 ASP A C 1
ATOM 655 O O . ASP A 1 86 ? -14.031 -2.472 7.223 1.00 97.19 86 ASP A O 1
ATOM 659 N N . LEU A 1 87 ? -12.344 -1.659 5.985 1.00 97.50 87 LEU A N 1
ATOM 660 C CA . LEU A 1 87 ? -11.646 -1.029 7.112 1.00 97.50 87 LEU A CA 1
ATOM 661 C C . LEU A 1 87 ? -12.394 0.198 7.660 1.00 97.50 87 LEU A C 1
ATOM 663 O O . LEU A 1 87 ? -12.419 0.406 8.870 1.00 97.50 87 LEU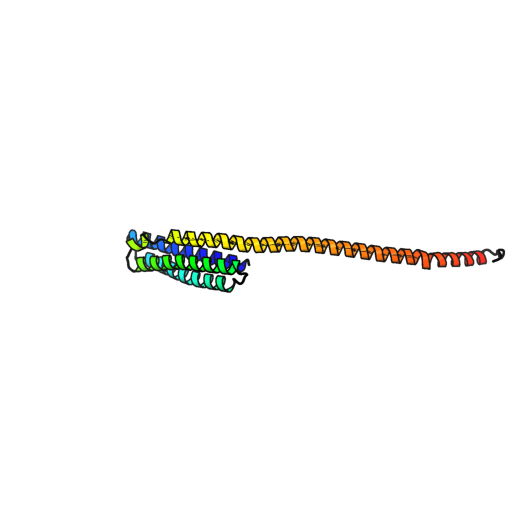 A O 1
ATOM 667 N N . GLU A 1 88 ? -13.021 1.000 6.800 1.00 97.56 88 GLU A N 1
ATOM 668 C CA . GLU A 1 88 ? -13.864 2.134 7.203 1.00 97.56 88 GLU A CA 1
ATOM 669 C C . GLU A 1 88 ? -15.099 1.675 7.991 1.00 97.56 88 GLU A C 1
ATOM 671 O O . GLU A 1 88 ? -15.425 2.244 9.038 1.00 97.56 88 GLU A O 1
ATOM 676 N N . HIS A 1 89 ? -15.764 0.609 7.541 1.00 96.06 89 HIS A N 1
ATOM 677 C CA . HIS A 1 89 ? -16.859 -0.015 8.282 1.00 96.06 89 HIS A CA 1
ATOM 678 C C . HIS A 1 89 ? -16.371 -0.595 9.606 1.00 96.06 89 HIS A C 1
ATOM 680 O O . HIS A 1 89 ? -16.982 -0.336 10.640 1.00 96.06 89 HIS A O 1
ATOM 686 N N . GLN A 1 90 ? -15.236 -1.298 9.599 1.00 96.12 90 GLN A N 1
ATOM 687 C CA . GLN A 1 90 ? -14.627 -1.827 10.813 1.00 96.12 90 GLN A CA 1
ATOM 688 C C . GLN A 1 90 ? -14.333 -0.706 11.829 1.00 96.12 90 GLN A C 1
ATOM 690 O O . GLN A 1 90 ? -14.685 -0.831 13.001 1.00 96.12 90 GLN A O 1
ATOM 695 N N . ALA A 1 91 ? -13.775 0.423 11.388 1.00 96.25 91 ALA A N 1
ATOM 696 C CA . ALA A 1 91 ? -13.572 1.597 12.235 1.00 96.25 91 ALA A CA 1
ATOM 697 C C . ALA A 1 91 ? -14.896 2.143 12.800 1.00 96.25 91 ALA A C 1
ATOM 699 O O . ALA A 1 91 ? -15.005 2.405 13.996 1.00 96.25 91 ALA A O 1
ATOM 700 N N . THR A 1 92 ? -15.919 2.254 11.955 1.00 96.50 92 THR A N 1
ATOM 701 C CA . THR A 1 92 ? -17.236 2.798 12.322 1.00 96.50 92 THR A CA 1
ATOM 702 C C . THR A 1 92 ? -17.974 1.913 13.330 1.00 96.50 92 THR A C 1
ATOM 704 O O . THR A 1 92 ? -18.565 2.417 14.288 1.00 96.50 92 THR A O 1
ATOM 707 N N . TRP A 1 93 ? -17.914 0.591 13.161 1.00 96.00 93 TRP A N 1
ATOM 708 C CA . TRP A 1 93 ? -18.481 -0.362 14.114 1.00 96.00 93 TRP A CA 1
ATOM 709 C C . TRP A 1 93 ? -17.786 -0.281 15.464 1.00 96.00 93 TRP A C 1
ATOM 711 O O . TRP A 1 93 ? -18.455 -0.285 16.496 1.00 96.00 93 TRP A O 1
ATOM 721 N N . LEU A 1 94 ? -16.461 -0.140 15.474 1.00 94.25 94 LEU A N 1
ATOM 722 C CA . LEU A 1 94 ? -15.723 -0.002 16.721 1.00 94.25 94 LEU A CA 1
ATOM 723 C C . LEU A 1 94 ? -16.059 1.309 17.451 1.00 94.25 94 LEU A C 1
ATOM 725 O O . LEU A 1 94 ? -16.252 1.296 18.664 1.00 94.25 94 LEU A O 1
ATOM 729 N N . GLU A 1 95 ? -16.206 2.417 16.720 1.00 93.38 95 GLU A N 1
ATOM 730 C CA . GLU A 1 95 ? -16.648 3.715 17.260 1.00 93.38 95 GLU A CA 1
ATOM 731 C C . GLU A 1 95 ? -18.080 3.668 17.811 1.00 93.38 95 GLU A C 1
ATOM 733 O O . GLU A 1 95 ? -18.387 4.325 18.804 1.00 93.38 95 GLU A O 1
ATOM 738 N N . SER A 1 96 ? -18.941 2.855 17.198 1.00 93.19 96 SER A N 1
ATOM 739 C CA . SER A 1 96 ? -20.339 2.663 17.603 1.00 93.19 96 SER A CA 1
ATOM 740 C C . SER A 1 96 ? -20.519 1.561 18.656 1.00 93.19 96 SER A C 1
ATOM 742 O O . SER A 1 96 ? -21.647 1.181 18.968 1.00 93.19 96 SER A O 1
ATOM 744 N N . ASN A 1 97 ? -19.420 1.035 19.210 1.00 90.81 97 ASN A N 1
ATOM 745 C CA . ASN A 1 97 ? -19.402 -0.056 20.188 1.00 90.81 97 ASN A CA 1
ATOM 746 C C . ASN A 1 97 ? -20.055 -1.370 19.689 1.00 90.81 97 ASN A C 1
ATOM 748 O O . ASN A 1 97 ? -20.545 -2.183 20.474 1.00 90.81 97 ASN A O 1
ATOM 752 N N . GLN A 1 98 ? -20.044 -1.602 18.374 1.00 93.38 98 GLN A N 1
ATOM 753 C CA . GLN A 1 98 ? -20.555 -2.800 17.702 1.00 93.38 98 GLN A CA 1
ATOM 754 C C . GLN A 1 98 ? -19.441 -3.838 17.504 1.00 93.38 98 GLN A C 1
ATOM 756 O O . GLN A 1 98 ? -19.028 -4.147 16.385 1.00 93.38 98 GLN A O 1
ATOM 761 N N . LEU A 1 99 ? -18.935 -4.398 18.608 1.00 92.00 99 LEU A N 1
ATOM 762 C CA . LEU A 1 99 ? -17.794 -5.322 18.566 1.00 92.00 99 LEU A CA 1
ATOM 763 C C . LEU A 1 99 ? -18.088 -6.620 17.785 1.00 92.00 99 LEU A C 1
ATOM 765 O O . LEU A 1 99 ? -17.192 -7.169 17.152 1.00 92.00 99 LEU A O 1
ATOM 769 N N . SER A 1 100 ? -19.335 -7.101 17.791 1.00 91.88 100 SER A N 1
ATOM 770 C CA . SER A 1 100 ? -19.726 -8.289 17.016 1.00 91.88 100 SER A CA 1
ATOM 771 C C . SER A 1 100 ? -19.558 -8.064 15.511 1.00 91.88 100 SER A C 1
ATOM 773 O O . SER A 1 100 ? -18.932 -8.877 14.832 1.00 91.88 100 SER A O 1
ATOM 775 N N . ASP A 1 101 ? -20.071 -6.942 15.000 1.00 93.94 101 ASP A N 1
ATOM 776 C CA . ASP A 1 101 ? -19.982 -6.598 13.579 1.00 93.94 101 ASP A CA 1
ATOM 777 C C . ASP A 1 101 ? -18.519 -6.356 13.177 1.00 93.94 101 ASP A C 1
ATOM 779 O O . ASP A 1 101 ? -18.049 -6.914 12.183 1.00 93.94 101 ASP A O 1
ATOM 783 N N . PHE A 1 102 ? -17.761 -5.651 14.029 1.00 93.44 102 PHE A N 1
ATOM 784 C CA . PHE A 1 102 ? -16.314 -5.447 13.890 1.00 93.44 102 PHE A CA 1
ATOM 785 C C . PHE A 1 102 ? -15.532 -6.753 13.662 1.00 93.44 102 PHE A C 1
ATOM 787 O O . PHE A 1 102 ? -14.659 -6.795 12.793 1.00 93.44 102 PHE A O 1
ATOM 794 N N . LEU A 1 103 ? -15.831 -7.809 14.429 1.00 90.94 103 LEU A N 1
ATOM 795 C CA . LEU A 1 103 ? -15.135 -9.101 14.339 1.00 90.94 103 LEU A CA 1
ATOM 796 C C . LEU A 1 103 ? -15.560 -9.927 13.118 1.00 90.94 103 LEU A C 1
ATOM 798 O O . LEU A 1 103 ? -14.798 -10.775 12.660 1.00 90.94 103 LEU A O 1
ATOM 802 N N . SER A 1 104 ? -16.766 -9.692 12.599 1.00 90.75 104 SER A N 1
ATOM 803 C CA . SER A 1 104 ? -17.310 -10.398 11.431 1.00 90.75 104 SER A CA 1
ATOM 804 C C . SER A 1 104 ? -16.915 -9.776 10.086 1.00 90.75 104 SER A C 1
ATOM 806 O O . SER A 1 104 ? -17.179 -10.358 9.033 1.00 90.75 104 SER A O 1
ATOM 808 N N . ALA A 1 105 ? -16.287 -8.598 10.114 1.00 86.44 105 ALA A N 1
ATOM 809 C CA . ALA A 1 105 ? -15.876 -7.854 8.933 1.00 86.44 105 ALA A CA 1
ATOM 810 C C . ALA A 1 105 ? -14.974 -8.704 8.008 1.00 86.44 105 ALA A C 1
ATOM 812 O O . ALA A 1 105 ? -13.950 -9.218 8.469 1.00 86.44 105 ALA A O 1
ATOM 813 N N . PRO A 1 106 ? -15.256 -8.808 6.693 1.00 91.81 106 PRO A N 1
ATOM 814 C CA . PRO A 1 106 ? -14.470 -9.622 5.758 1.00 91.81 106 PRO A CA 1
ATOM 815 C C . PRO A 1 106 ? -13.139 -8.959 5.336 1.00 91.81 106 PRO A C 1
ATOM 817 O O . PRO A 1 106 ? -12.682 -9.121 4.205 1.00 91.81 106 PRO A O 1
ATOM 820 N N . VAL A 1 107 ? -12.478 -8.236 6.249 1.00 93.44 107 VAL A N 1
ATOM 821 C CA . VAL A 1 107 ? -11.265 -7.437 5.987 1.00 93.44 107 VAL A CA 1
ATOM 822 C C . VAL A 1 107 ? -10.117 -8.288 5.442 1.00 93.44 107 VAL A C 1
ATOM 824 O O . VAL A 1 107 ? -9.383 -7.845 4.563 1.00 93.44 107 VAL A O 1
ATOM 827 N N . GLN A 1 108 ? -9.955 -9.523 5.927 1.00 92.81 108 GLN A N 1
ATOM 828 C CA . GLN A 1 108 ? -8.896 -10.409 5.436 1.00 92.81 108 GLN A CA 1
ATOM 829 C C . GLN A 1 108 ? -9.134 -10.829 3.981 1.00 92.81 108 GLN A C 1
ATOM 831 O O . GLN A 1 108 ? -8.191 -10.933 3.201 1.00 92.81 108 GLN A O 1
ATOM 836 N N . GLU A 1 109 ? -10.390 -11.069 3.602 1.00 94.75 109 GLU A N 1
ATOM 837 C CA . GLU A 1 109 ? -10.737 -11.450 2.234 1.00 94.75 109 GLU A CA 1
ATOM 838 C C . GLU A 1 109 ? -10.476 -10.289 1.270 1.00 94.75 109 GLU A C 1
ATOM 840 O O . GLU A 1 109 ? -9.882 -10.485 0.208 1.00 94.75 109 GLU A O 1
ATOM 845 N N . SER A 1 110 ? -10.865 -9.069 1.645 1.00 96.62 110 SER A N 1
ATOM 846 C CA . SER A 1 110 ? -10.618 -7.892 0.814 1.00 96.62 110 SER A CA 1
ATOM 847 C C . SER A 1 110 ? -9.146 -7.496 0.756 1.00 96.62 110 SER A C 1
ATOM 849 O O . SER A 1 110 ? -8.676 -7.134 -0.325 1.00 96.62 110 SER A O 1
ATOM 851 N N . GLN A 1 111 ? -8.393 -7.659 1.848 1.00 96.50 111 GLN A N 1
ATOM 852 C CA . GLN A 1 111 ? -6.935 -7.544 1.827 1.00 96.50 111 GLN A CA 1
ATOM 853 C C . GLN A 1 111 ? -6.319 -8.546 0.845 1.00 96.50 111 GLN A C 1
ATOM 855 O O . GLN A 1 111 ? -5.522 -8.154 -0.003 1.00 96.50 111 GLN A O 1
ATOM 860 N N . ASN A 1 112 ? -6.703 -9.824 0.918 1.00 96.50 112 ASN A N 1
ATOM 861 C CA . ASN A 1 112 ? -6.175 -10.857 0.024 1.00 96.50 112 ASN A CA 1
ATOM 862 C C . ASN A 1 112 ? -6.489 -10.540 -1.445 1.00 96.50 112 ASN A C 1
ATOM 864 O O . ASN A 1 112 ? -5.629 -10.696 -2.308 1.00 96.50 112 ASN A O 1
ATOM 868 N N . ALA A 1 113 ? -7.700 -10.057 -1.737 1.00 93.62 113 ALA A N 1
ATOM 869 C CA . ALA A 1 113 ? -8.079 -9.645 -3.086 1.00 93.62 113 ALA A CA 1
ATOM 870 C C . ALA A 1 113 ? -7.217 -8.479 -3.604 1.00 93.62 113 ALA A C 1
ATOM 872 O O . ALA A 1 113 ? -6.842 -8.463 -4.777 1.00 93.62 113 ALA A O 1
ATOM 873 N N . PHE A 1 114 ? -6.883 -7.514 -2.742 1.00 96.00 114 PHE A N 1
ATOM 874 C CA . PHE A 1 114 ? -5.947 -6.446 -3.088 1.00 96.00 114 PHE A CA 1
ATOM 875 C C . PHE A 1 114 ? -4.522 -6.974 -3.281 1.00 96.00 114 PHE A C 1
ATOM 877 O O . PHE A 1 114 ? -3.862 -6.582 -4.239 1.00 96.00 114 PHE A O 1
ATOM 884 N N . ASP A 1 115 ? -4.060 -7.884 -2.423 1.00 94.12 115 ASP A N 1
ATOM 885 C CA . ASP A 1 115 ? -2.714 -8.463 -2.490 1.00 94.12 115 ASP A CA 1
ATOM 886 C C . ASP A 1 115 ? -2.490 -9.253 -3.789 1.00 94.12 115 ASP A C 1
ATOM 888 O O . ASP A 1 115 ? -1.444 -9.107 -4.419 1.00 94.12 115 ASP A O 1
ATOM 892 N N . VAL A 1 116 ? -3.502 -9.982 -4.270 1.00 93.62 116 VAL A N 1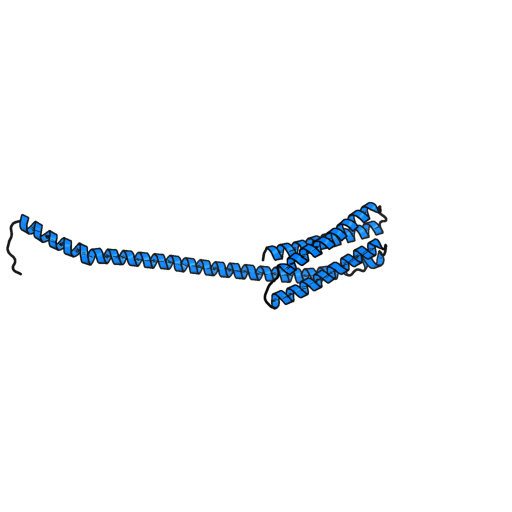
ATOM 893 C CA . VAL A 1 116 ? -3.460 -10.630 -5.592 1.00 93.62 116 VAL A CA 1
ATOM 894 C C . VAL A 1 116 ? -3.262 -9.595 -6.706 1.00 93.62 116 VAL A C 1
ATOM 896 O O . VAL A 1 116 ? -2.373 -9.744 -7.544 1.00 93.62 116 VAL A O 1
ATOM 899 N N . ASN A 1 117 ? -4.041 -8.509 -6.711 1.00 89.12 117 ASN A N 1
ATOM 900 C CA . ASN A 1 117 ? -3.890 -7.451 -7.716 1.00 89.12 117 ASN A CA 1
ATOM 901 C C . ASN A 1 117 ? -2.549 -6.714 -7.591 1.00 89.12 117 ASN A C 1
ATOM 903 O O . ASN A 1 117 ? -1.951 -6.339 -8.600 1.00 89.12 117 ASN A O 1
ATOM 907 N N . PHE A 1 118 ? -2.054 -6.536 -6.367 1.00 91.19 118 PHE A N 1
ATOM 908 C CA . PHE A 1 118 ? -0.749 -5.953 -6.084 1.00 91.19 118 PHE A CA 1
ATOM 909 C C . PHE A 1 118 ? 0.388 -6.782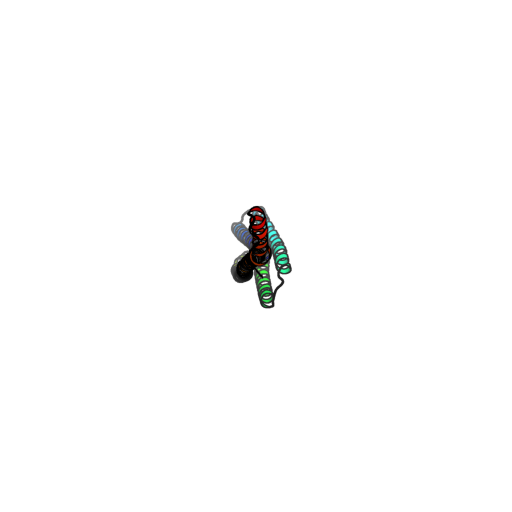 -6.693 1.00 91.19 118 PHE A C 1
ATOM 911 O O . PHE A 1 118 ? 1.274 -6.221 -7.340 1.00 91.19 118 PHE A O 1
ATOM 918 N N . GLU A 1 119 ? 0.351 -8.106 -6.534 1.00 90.06 119 GLU A N 1
ATOM 919 C CA . GLU A 1 119 ? 1.341 -9.017 -7.114 1.00 90.06 119 GLU A CA 1
ATOM 920 C C . GLU A 1 119 ? 1.329 -8.966 -8.644 1.00 90.06 119 GLU A C 1
ATOM 922 O O . GLU A 1 119 ? 2.390 -8.822 -9.261 1.00 90.06 119 GLU A O 1
ATOM 927 N N . VAL A 1 120 ? 0.141 -8.994 -9.260 1.00 88.94 120 VAL A N 1
ATOM 928 C CA . VAL A 1 120 ? -0.006 -8.854 -10.719 1.00 88.94 120 VAL A CA 1
ATOM 929 C C . VAL A 1 120 ? 0.547 -7.505 -11.189 1.00 88.94 120 VAL A C 1
ATOM 931 O O . VAL A 1 120 ? 1.306 -7.442 -12.158 1.00 88.94 120 VAL A O 1
ATOM 934 N N . TRP A 1 121 ? 0.252 -6.420 -10.470 1.00 85.69 121 TRP A N 1
ATOM 935 C CA . TRP A 1 121 ? 0.787 -5.094 -10.779 1.00 85.69 121 TRP A CA 1
ATOM 936 C C . TRP A 1 121 ? 2.314 -5.039 -10.688 1.00 85.69 121 TRP A C 1
ATOM 938 O O . TRP A 1 121 ? 2.991 -4.410 -11.509 1.00 85.69 121 TRP A O 1
ATOM 948 N N . GLN A 1 122 ? 2.885 -5.700 -9.684 1.00 83.50 122 GLN A N 1
ATOM 949 C CA . GLN A 1 122 ? 4.327 -5.751 -9.499 1.00 83.50 122 GLN A CA 1
ATOM 950 C C . GLN A 1 122 ? 5.014 -6.534 -10.625 1.00 83.50 122 GLN A C 1
ATOM 952 O O . GLN A 1 122 ? 6.071 -6.105 -11.095 1.00 83.50 122 GLN A O 1
ATOM 957 N N . GLN A 1 123 ? 4.396 -7.617 -11.104 1.00 83.88 123 GLN A N 1
ATOM 958 C CA . GLN A 1 123 ? 4.863 -8.372 -12.268 1.00 83.88 123 GLN A CA 1
ATOM 959 C C . GLN A 1 123 ? 4.805 -7.543 -13.556 1.00 83.88 123 GLN A C 1
ATOM 961 O O . GLN A 1 123 ? 5.798 -7.506 -14.279 1.00 83.88 123 GLN A O 1
ATOM 966 N N . GLU A 1 124 ? 3.716 -6.811 -13.807 1.00 81.06 124 GLU A N 1
ATOM 967 C CA . GLU A 1 124 ? 3.590 -5.937 -14.985 1.00 81.06 124 GLU A CA 1
ATOM 968 C C . GLU A 1 124 ? 4.693 -4.865 -15.011 1.00 81.06 124 GLU A C 1
ATOM 970 O O . GLU A 1 124 ? 5.361 -4.652 -16.026 1.00 81.06 124 GLU A O 1
ATOM 975 N N . ILE A 1 125 ? 4.977 -4.232 -13.865 1.00 74.31 125 ILE A N 1
ATOM 976 C CA . ILE A 1 125 ? 6.089 -3.275 -13.762 1.00 74.31 125 ILE A CA 1
ATOM 977 C C . ILE A 1 125 ? 7.443 -3.956 -14.013 1.00 74.31 125 ILE A C 1
ATOM 979 O O . ILE A 1 125 ? 8.301 -3.360 -14.672 1.00 74.31 125 ILE A O 1
ATOM 983 N N . ASN A 1 126 ? 7.658 -5.162 -13.480 1.00 71.88 126 ASN A N 1
ATOM 984 C CA . ASN A 1 126 ? 8.911 -5.897 -13.656 1.00 71.88 126 ASN A CA 1
ATOM 985 C C . ASN A 1 126 ? 9.115 -6.316 -15.117 1.00 71.88 126 ASN A C 1
ATOM 987 O O . ASN A 1 126 ? 10.208 -6.122 -15.636 1.00 71.88 126 ASN A O 1
ATOM 991 N N . HIS A 1 127 ? 8.071 -6.780 -15.809 1.00 67.19 127 HIS A N 1
ATOM 992 C CA . HIS A 1 127 ? 8.134 -7.141 -17.226 1.00 67.19 127 HIS A CA 1
ATOM 993 C C . HIS A 1 127 ? 8.470 -5.931 -18.112 1.00 67.19 127 HIS A C 1
ATOM 995 O O . HIS A 1 127 ? 9.300 -6.027 -19.016 1.00 67.19 127 HIS A O 1
ATOM 1001 N N . VAL A 1 128 ? 7.915 -4.749 -17.815 1.00 62.56 128 VAL A N 1
ATOM 1002 C CA . VAL A 1 128 ? 8.303 -3.501 -18.499 1.00 62.56 128 VAL A CA 1
ATOM 1003 C C . VAL A 1 128 ? 9.771 -3.143 -18.229 1.00 62.56 128 VAL A C 1
ATOM 1005 O O . VAL A 1 128 ? 10.459 -2.654 -19.126 1.00 62.56 128 VAL A O 1
ATOM 1008 N N . LEU A 1 129 ? 10.278 -3.393 -17.017 1.00 58.47 129 LEU A N 1
ATOM 1009 C CA . LEU A 1 129 ? 11.661 -3.087 -16.640 1.00 58.47 129 LEU A CA 1
ATOM 1010 C C . LEU A 1 129 ? 12.672 -4.082 -17.236 1.00 58.47 129 LEU A C 1
ATOM 1012 O O . LEU A 1 129 ? 13.741 -3.664 -17.676 1.00 58.47 129 LEU A O 1
ATOM 1016 N N . GLU A 1 130 ? 12.328 -5.368 -17.293 1.00 57.75 130 GLU A N 1
ATOM 1017 C CA . GLU A 1 130 ? 13.107 -6.424 -17.947 1.00 57.75 130 GLU A CA 1
ATOM 1018 C C . GLU A 1 130 ? 13.080 -6.288 -19.470 1.00 57.75 130 GLU A C 1
ATOM 1020 O O . GLU A 1 130 ? 14.118 -6.389 -20.116 1.00 57.75 130 GLU A O 1
ATOM 1025 N N . GLY A 1 131 ? 11.932 -5.954 -20.061 1.00 54.59 131 GLY A N 1
ATOM 1026 C CA . GLY A 1 131 ? 11.834 -5.622 -21.481 1.00 54.59 131 GLY A CA 1
ATOM 1027 C C . GLY A 1 131 ? 12.665 -4.386 -21.845 1.00 54.59 131 GLY A C 1
ATOM 1028 O O . GLY A 1 131 ? 13.379 -4.391 -22.851 1.00 54.59 131 GLY A O 1
ATOM 1029 N N . ALA A 1 132 ? 12.647 -3.348 -21.000 1.00 52.88 132 ALA A N 1
ATOM 1030 C CA . ALA A 1 132 ? 13.477 -2.158 -21.176 1.00 52.88 132 ALA A CA 1
ATOM 1031 C C . ALA A 1 132 ? 14.976 -2.448 -20.979 1.00 52.88 132 ALA A C 1
ATOM 1033 O O . ALA A 1 132 ? 15.799 -1.938 -21.741 1.00 52.88 132 ALA A O 1
ATOM 1034 N N . SER A 1 133 ? 15.355 -3.282 -20.006 1.00 51.53 133 SER A N 1
ATOM 1035 C CA . SER A 1 133 ? 16.757 -3.637 -19.754 1.00 51.53 133 SER A CA 1
ATOM 1036 C C . SER A 1 133 ? 17.313 -4.601 -20.808 1.00 51.53 133 SER A C 1
ATOM 1038 O O . SER A 1 133 ? 18.434 -4.400 -21.271 1.00 51.53 133 SER A O 1
ATOM 1040 N N . ALA A 1 134 ? 16.528 -5.572 -21.280 1.00 51.75 134 ALA A N 1
ATOM 1041 C CA . ALA A 1 134 ? 16.901 -6.490 -22.356 1.00 51.75 134 ALA A CA 1
ATOM 1042 C C . ALA A 1 134 ? 16.998 -5.780 -23.717 1.00 51.75 134 ALA A C 1
ATOM 1044 O O . ALA A 1 134 ? 17.928 -6.037 -24.487 1.00 51.75 134 ALA A O 1
ATOM 1045 N N . GLN A 1 135 ? 16.095 -4.836 -24.012 1.00 48.44 135 GLN A N 1
ATOM 1046 C CA . GLN A 1 135 ? 16.235 -3.961 -25.180 1.00 48.44 135 GLN A CA 1
ATOM 1047 C C . GLN A 1 135 ? 17.465 -3.053 -25.051 1.00 48.44 135 GLN A C 1
ATOM 1049 O O . GLN A 1 135 ? 18.181 -2.871 -26.032 1.00 48.44 135 GLN A O 1
ATOM 1054 N N . SER A 1 136 ? 17.747 -2.521 -23.859 1.00 50.09 136 SER A N 1
ATOM 1055 C CA . SER A 1 136 ? 18.936 -1.699 -23.605 1.00 50.09 136 SER A CA 1
ATOM 1056 C C . SER A 1 136 ? 20.237 -2.494 -23.778 1.00 50.09 136 SER A C 1
ATOM 1058 O O . SER A 1 136 ? 21.144 -2.023 -24.455 1.00 50.09 136 SER A O 1
ATOM 1060 N N . GLN A 1 137 ? 20.305 -3.738 -23.288 1.00 53.44 137 GLN A N 1
ATOM 1061 C CA . GLN A 1 137 ? 21.431 -4.659 -23.503 1.00 53.44 137 GLN A CA 1
ATOM 1062 C C . GLN A 1 137 ? 21.642 -4.954 -24.997 1.00 53.44 137 GLN A C 1
ATOM 1064 O O . GLN A 1 137 ? 22.753 -4.806 -25.505 1.00 53.44 137 GLN A O 1
ATOM 1069 N N . ARG A 1 138 ? 20.581 -5.289 -25.749 1.00 57.50 138 ARG A N 1
ATOM 1070 C CA . ARG A 1 138 ? 20.682 -5.478 -27.211 1.00 57.50 138 ARG A CA 1
ATOM 1071 C C . ARG A 1 138 ? 21.128 -4.210 -27.931 1.00 57.50 138 ARG A C 1
ATOM 1073 O O . ARG A 1 138 ? 22.001 -4.282 -28.790 1.00 57.50 138 ARG A O 1
ATOM 1080 N N . ASN A 1 139 ? 20.576 -3.054 -27.573 1.00 60.06 139 ASN A N 1
ATOM 1081 C CA . ASN A 1 139 ? 20.969 -1.775 -28.158 1.00 60.06 139 ASN A CA 1
ATOM 1082 C C . ASN A 1 139 ? 22.421 -1.421 -27.814 1.00 60.06 139 ASN A C 1
ATOM 1084 O O . ASN A 1 139 ? 23.118 -0.871 -28.662 1.00 60.06 139 ASN A O 1
ATOM 1088 N N . TYR A 1 140 ? 22.902 -1.768 -26.619 1.00 62.53 140 TYR A N 1
ATOM 1089 C CA . TYR A 1 140 ? 24.292 -1.579 -26.213 1.00 62.53 140 TYR A CA 1
ATOM 1090 C C . TYR A 1 140 ? 25.237 -2.481 -27.013 1.00 62.53 140 TYR A C 1
ATOM 1092 O O . TYR A 1 140 ? 26.228 -1.995 -27.551 1.00 62.53 140 TYR A O 1
ATOM 1100 N N . HIS A 1 141 ? 24.901 -3.763 -27.189 1.00 67.62 141 HIS A N 1
ATOM 1101 C CA . HIS A 1 141 ? 25.674 -4.677 -28.034 1.00 67.62 141 HIS A CA 1
ATOM 1102 C C . HIS A 1 141 ? 25.684 -4.249 -29.506 1.00 67.62 141 HIS A C 1
ATOM 1104 O O . HIS A 1 141 ? 26.741 -4.255 -30.132 1.00 67.62 141 HIS A O 1
ATOM 1110 N N . ILE A 1 142 ? 24.542 -3.821 -30.054 1.00 72.81 142 ILE A N 1
ATOM 1111 C CA . ILE A 1 142 ? 24.458 -3.301 -31.426 1.00 72.81 142 ILE A CA 1
ATOM 1112 C C . ILE A 1 142 ? 25.269 -2.007 -31.558 1.00 72.81 142 ILE A C 1
ATOM 1114 O O . ILE A 1 142 ? 26.033 -1.867 -32.508 1.00 72.81 142 ILE A O 1
ATOM 1118 N N . SER A 1 143 ? 25.179 -1.091 -30.592 1.00 67.81 143 SER A N 1
ATOM 1119 C CA . SER A 1 143 ? 25.959 0.154 -30.602 1.00 67.81 143 SER A CA 1
ATOM 1120 C C . SER A 1 143 ? 27.460 -0.118 -30.492 1.00 67.81 143 SER A C 1
ATOM 1122 O O . SER A 1 143 ? 28.245 0.499 -31.206 1.00 67.81 143 SER A O 1
ATOM 1124 N N . ALA A 1 144 ? 27.868 -1.081 -29.660 1.00 76.56 144 ALA A N 1
ATOM 1125 C CA . ALA A 1 144 ? 29.257 -1.514 -29.551 1.00 76.56 144 ALA A CA 1
ATOM 1126 C C . ALA A 1 144 ? 29.760 -2.133 -30.866 1.00 76.56 144 ALA A C 1
ATOM 1128 O O . ALA A 1 144 ? 30.851 -1.796 -31.319 1.00 76.56 144 ALA A O 1
ATOM 1129 N N . LEU A 1 145 ? 28.955 -2.977 -31.520 1.00 81.94 145 LEU A N 1
ATOM 1130 C CA . LEU A 1 145 ? 29.286 -3.551 -32.827 1.00 81.94 145 LEU A CA 1
ATOM 1131 C C . LEU A 1 145 ? 29.409 -2.480 -33.917 1.00 81.94 145 LEU A C 1
ATOM 1133 O O . LEU A 1 145 ? 30.345 -2.533 -34.711 1.00 81.94 145 LEU A O 1
ATOM 1137 N N . VAL A 1 146 ? 28.508 -1.494 -33.939 1.00 79.06 146 VAL A N 1
ATOM 1138 C CA . VAL A 1 146 ? 28.566 -0.358 -34.875 1.00 79.06 146 VAL A CA 1
ATOM 1139 C C . VAL A 1 146 ? 29.795 0.518 -34.612 1.00 79.06 146 VAL A C 1
ATOM 1141 O O . VAL A 1 146 ? 30.457 0.956 -35.548 1.00 79.06 146 VAL A O 1
ATOM 1144 N N . PHE A 1 147 ? 30.153 0.750 -33.351 1.00 78.38 147 PHE A N 1
ATOM 1145 C CA . PHE A 1 147 ? 31.346 1.520 -33.006 1.00 78.38 147 PHE A CA 1
ATOM 1146 C C . PHE A 1 147 ? 32.637 0.795 -33.419 1.00 78.38 147 PHE A C 1
ATOM 1148 O O . PHE A 1 147 ? 33.516 1.393 -34.040 1.00 78.38 147 PHE A O 1
ATOM 1155 N N . ILE A 1 148 ? 32.728 -0.511 -33.142 1.00 84.12 148 ILE A N 1
ATOM 1156 C CA . ILE A 1 148 ? 33.865 -1.347 -33.553 1.00 84.12 148 ILE A CA 1
ATOM 1157 C C . ILE A 1 148 ? 33.972 -1.399 -35.082 1.00 84.12 148 ILE A C 1
ATOM 1159 O O . ILE A 1 148 ? 35.068 -1.241 -35.621 1.00 84.12 148 ILE A O 1
ATOM 1163 N N . SER A 1 149 ? 32.856 -1.573 -35.797 1.00 85.19 149 SER A N 1
ATOM 1164 C CA . SER A 1 149 ? 32.870 -1.605 -37.263 1.00 85.19 149 SER A CA 1
ATOM 1165 C C . SER A 1 149 ? 33.320 -0.269 -37.857 1.00 85.19 149 SER A C 1
ATOM 1167 O O . SER A 1 149 ? 34.131 -0.257 -38.783 1.00 85.19 149 SER A O 1
ATOM 1169 N N . MET A 1 150 ? 32.893 0.855 -37.274 1.00 85.19 150 MET A N 1
ATOM 1170 C CA . MET A 1 150 ? 33.324 2.189 -37.691 1.00 85.19 150 MET A CA 1
ATOM 1171 C C . MET A 1 150 ? 34.836 2.391 -37.516 1.00 85.19 150 MET A C 1
ATOM 1173 O O . MET A 1 150 ? 35.487 2.922 -38.417 1.00 85.19 150 MET A O 1
ATOM 1177 N N . ILE A 1 151 ? 35.415 1.924 -36.402 1.00 86.12 151 ILE A N 1
ATOM 1178 C CA . ILE A 1 151 ? 36.869 1.982 -36.168 1.00 86.12 151 ILE A CA 1
ATOM 1179 C C . ILE A 1 151 ? 37.626 1.172 -37.224 1.00 86.12 151 ILE A C 1
ATOM 1181 O O . ILE A 1 151 ? 38.614 1.657 -37.776 1.00 86.12 151 ILE A O 1
ATOM 1185 N N . ILE A 1 152 ? 37.161 -0.042 -37.533 1.00 89.12 152 ILE A N 1
ATOM 1186 C CA . ILE A 1 152 ? 37.803 -0.907 -38.531 1.00 89.12 152 ILE A CA 1
ATOM 1187 C C . ILE A 1 152 ? 37.783 -0.242 -39.911 1.00 89.12 152 ILE A C 1
ATOM 1189 O O . ILE A 1 152 ? 38.817 -0.179 -40.577 1.00 89.12 152 ILE A O 1
ATOM 1193 N N . VAL A 1 153 ? 36.637 0.301 -40.331 1.00 89.00 153 VAL A N 1
ATOM 1194 C CA . VAL A 1 153 ? 36.509 0.993 -41.624 1.00 89.00 153 VAL A CA 1
ATOM 1195 C C . VAL A 1 153 ? 37.429 2.215 -41.691 1.00 89.00 153 VAL A C 1
ATOM 1197 O O . VAL A 1 153 ? 38.129 2.399 -42.688 1.00 89.00 153 VAL A O 1
ATOM 1200 N N . ALA A 1 154 ? 37.489 3.018 -40.625 1.00 81.44 154 ALA A N 1
ATOM 1201 C CA . ALA A 1 154 ? 38.375 4.178 -40.560 1.00 81.44 154 ALA A CA 1
ATOM 1202 C C . ALA A 1 154 ? 39.859 3.779 -40.651 1.00 81.44 154 ALA A C 1
ATOM 1204 O O . ALA A 1 154 ? 40.620 4.390 -41.404 1.00 81.44 154 ALA A O 1
ATOM 1205 N N . ALA A 1 155 ? 40.270 2.725 -39.939 1.00 84.75 155 ALA A N 1
ATOM 1206 C CA . ALA A 1 155 ? 41.638 2.216 -39.987 1.00 84.75 155 ALA A CA 1
ATOM 1207 C C . ALA A 1 155 ? 42.011 1.722 -41.393 1.00 84.75 155 ALA A C 1
ATOM 1209 O O . ALA A 1 155 ? 43.061 2.094 -41.915 1.00 84.75 155 ALA A O 1
ATOM 1210 N N . LEU A 1 156 ? 41.127 0.957 -42.045 1.00 91.56 156 LEU A N 1
ATOM 1211 C CA . LEU A 1 156 ? 41.329 0.491 -43.420 1.00 91.56 156 LEU A CA 1
ATOM 1212 C C . LEU A 1 156 ? 41.461 1.652 -44.406 1.00 91.56 156 LEU A C 1
ATOM 1214 O O . LEU A 1 156 ? 42.318 1.610 -45.292 1.00 91.56 156 LEU A O 1
ATOM 1218 N N . TYR A 1 157 ? 40.648 2.695 -44.243 1.00 90.62 157 TYR A N 1
ATOM 1219 C CA . TYR A 1 157 ? 40.718 3.888 -45.079 1.00 90.62 157 TYR A CA 1
ATOM 1220 C C . TYR A 1 157 ? 42.075 4.593 -44.941 1.00 90.62 157 TYR A C 1
ATOM 1222 O O . TYR A 1 157 ? 42.738 4.858 -45.945 1.00 90.62 157 TYR A O 1
ATOM 1230 N N . ILE A 1 158 ? 42.539 4.813 -43.706 1.00 86.62 158 ILE A N 1
ATOM 1231 C CA . ILE A 1 158 ? 43.844 5.431 -43.427 1.00 86.62 158 ILE A CA 1
ATOM 1232 C C . ILE A 1 158 ? 44.983 4.570 -43.985 1.00 86.62 158 ILE A C 1
ATOM 1234 O O . ILE A 1 158 ? 45.865 5.084 -44.673 1.00 86.62 158 ILE A O 1
ATOM 1238 N N . SER A 1 159 ? 44.965 3.256 -43.744 1.00 87.06 159 SER A N 1
ATOM 1239 C CA . SER A 1 159 ? 45.988 2.342 -44.265 1.0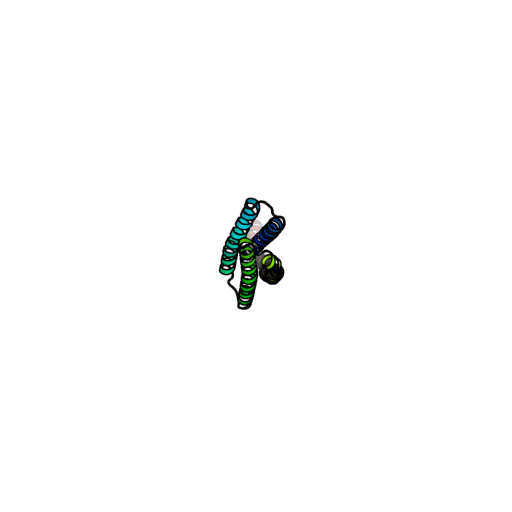0 87.06 159 SER A CA 1
ATOM 1240 C C . SER A 1 159 ? 46.029 2.331 -45.793 1.00 87.06 159 SER A C 1
ATOM 1242 O O . SER A 1 159 ? 47.113 2.361 -46.376 1.00 87.06 159 SER A O 1
ATOM 1244 N N . SER A 1 160 ? 44.866 2.345 -46.445 1.00 86.25 160 SER A N 1
ATOM 1245 C CA . SER A 1 160 ? 44.764 2.394 -47.907 1.00 86.25 160 SER A CA 1
ATOM 1246 C C . SER A 1 160 ? 45.308 3.710 -48.462 1.00 86.25 160 SER A C 1
ATOM 1248 O O . SER A 1 160 ? 46.085 3.697 -49.417 1.00 86.25 160 SER A O 1
ATOM 1250 N N . ALA A 1 161 ? 44.977 4.839 -47.828 1.00 84.00 161 ALA A N 1
ATOM 1251 C CA . ALA A 1 161 ? 45.486 6.154 -48.207 1.00 84.00 161 ALA A CA 1
ATOM 1252 C C . ALA A 1 161 ? 47.016 6.250 -48.057 1.00 84.00 161 ALA A C 1
ATOM 1254 O O . ALA A 1 161 ? 47.699 6.755 -48.953 1.00 84.00 161 ALA A O 1
ATOM 1255 N N . LEU A 1 162 ? 47.576 5.715 -46.966 1.00 83.75 162 LEU A N 1
ATOM 1256 C CA . LEU A 1 162 ? 49.024 5.675 -46.738 1.00 83.75 162 LEU A CA 1
ATOM 1257 C C . LEU A 1 162 ? 49.741 4.774 -47.749 1.00 83.75 162 LEU A C 1
ATOM 1259 O O . LEU A 1 162 ? 50.782 5.154 -48.291 1.00 83.75 162 LEU A O 1
ATOM 1263 N N . TRP A 1 163 ? 49.184 3.595 -48.038 1.00 84.62 163 TRP A N 1
ATOM 1264 C CA . TRP A 1 163 ? 49.739 2.686 -49.039 1.00 84.62 163 TRP A CA 1
ATOM 1265 C C . TRP A 1 163 ? 49.719 3.305 -50.441 1.00 84.62 163 TRP A C 1
ATOM 1267 O O . TRP A 1 163 ? 50.730 3.262 -51.147 1.00 84.62 163 TRP A O 1
ATOM 1277 N N . TRP A 1 164 ? 48.610 3.947 -50.817 1.00 83.12 164 TRP A N 1
ATOM 1278 C CA . TRP A 1 164 ? 48.482 4.655 -52.089 1.00 83.12 164 TRP A CA 1
ATOM 1279 C C . TRP A 1 164 ? 49.479 5.812 -52.199 1.00 83.12 164 TRP A C 1
ATOM 1281 O O . TRP A 1 164 ? 50.211 5.892 -53.184 1.00 83.12 164 TRP A O 1
ATOM 1291 N N . THR A 1 165 ? 49.608 6.631 -51.151 1.00 79.19 165 THR A N 1
ATOM 1292 C CA . THR A 1 165 ? 50.602 7.718 -51.077 1.00 79.19 165 THR A CA 1
ATOM 1293 C C . THR A 1 165 ? 52.024 7.186 -51.280 1.00 79.19 165 THR A C 1
ATOM 1295 O O . THR A 1 165 ? 52.795 7.729 -52.075 1.00 79.19 165 THR A O 1
ATOM 1298 N N . ARG A 1 166 ? 52.378 6.073 -50.624 1.00 75.44 166 ARG A N 1
ATOM 1299 C CA . ARG A 1 166 ? 53.706 5.459 -50.759 1.00 75.44 166 ARG A CA 1
ATOM 1300 C C . ARG A 1 166 ? 53.966 4.943 -52.178 1.00 75.44 166 ARG A C 1
ATOM 1302 O O . ARG A 1 166 ? 55.062 5.139 -52.699 1.00 75.44 166 ARG A O 1
ATOM 1309 N N . LYS A 1 167 ? 52.976 4.294 -52.795 1.00 73.81 167 LYS A N 1
ATOM 1310 C CA . LYS A 1 167 ? 53.112 3.656 -54.112 1.00 73.81 167 LYS A CA 1
ATOM 1311 C C . LYS A 1 167 ? 53.042 4.646 -55.280 1.00 73.81 167 LYS A C 1
ATOM 1313 O O . LYS A 1 167 ? 53.806 4.502 -56.225 1.00 73.81 167 LYS A O 1
ATOM 1318 N N . MET A 1 168 ? 52.150 5.637 -55.233 1.00 68.88 168 MET A N 1
ATOM 1319 C CA . MET A 1 168 ? 51.939 6.581 -56.341 1.00 68.88 168 MET A CA 1
ATOM 1320 C C . MET A 1 168 ? 52.743 7.877 -56.241 1.00 68.88 168 MET A C 1
ATOM 1322 O O . MET A 1 168 ? 53.024 8.460 -57.280 1.00 68.88 168 MET A O 1
ATOM 1326 N N . ILE A 1 169 ? 53.096 8.349 -55.040 1.00 67.25 169 ILE A N 1
ATOM 1327 C CA . ILE A 1 169 ? 53.790 9.639 -54.874 1.00 67.25 169 ILE A CA 1
ATOM 1328 C C . ILE A 1 169 ? 55.255 9.411 -54.496 1.00 67.25 169 ILE A C 1
ATOM 1330 O O . ILE A 1 169 ? 56.155 9.894 -55.178 1.00 67.25 169 ILE A O 1
ATOM 1334 N N . VAL A 1 170 ? 55.519 8.631 -53.442 1.00 65.06 170 VAL A N 1
ATOM 1335 C CA . VAL A 1 170 ? 56.879 8.497 -52.882 1.00 65.06 170 VAL A CA 1
ATOM 1336 C C . VAL A 1 170 ? 57.797 7.625 -53.746 1.00 65.06 170 VAL A C 1
ATOM 1338 O O . VAL A 1 170 ? 58.938 8.005 -54.002 1.00 65.06 170 VAL A O 1
ATOM 1341 N N . GLN A 1 171 ? 57.325 6.465 -54.216 1.00 59.00 171 GLN A N 1
ATOM 1342 C CA . GLN A 1 171 ? 58.129 5.571 -55.062 1.00 59.00 171 GLN A CA 1
ATOM 1343 C C . GLN A 1 171 ? 58.613 6.208 -56.381 1.00 59.00 171 GLN A C 1
ATOM 1345 O O . GLN A 1 171 ? 59.801 6.075 -56.675 1.00 59.00 171 GLN A O 1
ATOM 1350 N N . PRO A 1 172 ? 57.786 6.930 -57.163 1.00 57.62 172 PRO A N 1
ATOM 1351 C CA . PRO A 1 172 ? 58.276 7.573 -58.385 1.00 57.62 172 PRO A CA 1
ATOM 1352 C C . PRO A 1 172 ? 59.217 8.762 -58.127 1.00 57.62 172 PRO A C 1
ATOM 1354 O O . PRO A 1 172 ? 60.118 8.995 -58.928 1.00 57.62 172 PRO A O 1
ATOM 1357 N N . LEU A 1 173 ? 59.100 9.468 -56.995 1.00 55.66 173 LEU A N 1
ATOM 1358 C CA . LEU A 1 173 ? 60.057 10.517 -56.604 1.00 55.66 173 LEU A CA 1
ATOM 1359 C C . LEU A 1 173 ? 61.444 9.952 -56.243 1.00 55.66 173 LEU A C 1
ATOM 1361 O O . LEU A 1 173 ? 62.458 10.572 -56.560 1.00 55.66 173 LEU A O 1
ATOM 1365 N N . ALA A 1 174 ? 61.511 8.756 -55.648 1.00 56.81 174 ALA A N 1
ATOM 1366 C CA . ALA A 1 174 ? 62.781 8.082 -55.356 1.00 56.81 174 ALA A CA 1
ATOM 1367 C C . ALA A 1 174 ? 63.540 7.656 -56.630 1.00 56.81 174 ALA A C 1
ATOM 1369 O O . ALA A 1 174 ? 64.769 7.627 -56.638 1.00 56.81 174 ALA A O 1
ATOM 1370 N N . ILE A 1 175 ? 62.823 7.380 -57.724 1.00 54.38 175 ILE A N 1
ATOM 1371 C CA . ILE A 1 175 ? 63.426 7.056 -59.026 1.00 54.38 175 ILE A CA 1
ATOM 1372 C C . ILE A 1 175 ? 64.067 8.308 -59.648 1.00 54.38 175 ILE A C 1
ATOM 1374 O O . ILE A 1 175 ? 65.168 8.224 -60.188 1.00 54.38 175 ILE A O 1
ATOM 1378 N N . ILE A 1 176 ? 63.461 9.489 -59.480 1.00 52.47 176 ILE A N 1
ATOM 1379 C CA . ILE A 1 176 ? 64.021 10.764 -59.966 1.00 52.47 176 ILE A CA 1
ATOM 1380 C C . ILE A 1 176 ? 65.314 11.141 -59.212 1.00 52.47 176 ILE A C 1
ATOM 1382 O O . ILE A 1 176 ? 66.226 11.707 -59.811 1.00 52.47 176 ILE A O 1
ATOM 1386 N N . GLY A 1 177 ? 65.461 10.752 -57.939 1.00 52.94 177 GLY A N 1
ATOM 1387 C CA . GLY A 1 177 ? 66.704 10.942 -57.174 1.00 52.94 177 GLY A CA 1
ATOM 1388 C C . GLY A 1 177 ? 67.908 10.161 -57.724 1.00 52.94 177 GLY A C 1
ATOM 1389 O O . GLY A 1 177 ? 69.027 10.669 -57.718 1.00 52.94 177 GLY A O 1
ATOM 1390 N N . SER A 1 178 ? 67.686 8.970 -58.290 1.00 51.41 178 SER A N 1
ATOM 1391 C CA . SER A 1 178 ? 68.766 8.148 -58.870 1.00 51.41 178 SER A CA 1
ATOM 1392 C C . SER A 1 178 ? 69.384 8.738 -60.150 1.00 51.41 178 SER A C 1
ATOM 1394 O O . SER A 1 178 ? 70.502 8.384 -60.536 1.00 51.41 178 SER A O 1
ATOM 1396 N N . HIS A 1 179 ? 68.704 9.702 -60.779 1.00 50.56 179 HIS A N 1
ATOM 1397 C CA . HIS A 1 179 ? 69.242 10.447 -61.916 1.00 50.56 179 HIS A CA 1
ATOM 1398 C C . HIS A 1 179 ? 70.205 11.573 -61.505 1.00 50.56 179 HIS A C 1
ATOM 1400 O O . HIS A 1 179 ? 71.003 11.996 -62.336 1.00 50.56 179 HIS A O 1
ATOM 1406 N N . PHE A 1 180 ? 70.204 12.020 -60.242 1.00 52.16 180 PHE A N 1
ATOM 1407 C CA . PHE A 1 180 ? 71.153 13.034 -59.765 1.00 52.16 180 PHE A CA 1
ATOM 1408 C C . PHE A 1 180 ? 72.483 12.432 -59.289 1.00 52.16 180 PHE A C 1
ATOM 1410 O O . PHE A 1 180 ? 73.534 12.995 -59.596 1.00 52.16 180 PHE A O 1
ATOM 1417 N N . ASP A 1 181 ? 72.472 11.247 -58.666 1.00 50.00 181 ASP A N 1
ATOM 1418 C CA . ASP A 1 181 ? 73.714 10.522 -58.328 1.00 50.00 181 ASP A CA 1
ATOM 1419 C C . ASP A 1 181 ? 74.489 10.088 -59.585 1.00 50.00 181 ASP A C 1
ATOM 1421 O O . ASP A 1 181 ? 75.719 10.095 -59.615 1.00 50.00 181 ASP A O 1
ATOM 1425 N N . SER A 1 182 ? 73.775 9.801 -60.675 1.00 49.06 182 SER A N 1
ATOM 1426 C CA . SER A 1 182 ? 74.381 9.446 -61.965 1.00 49.06 182 SER A CA 1
ATOM 1427 C C . SER A 1 182 ? 75.063 10.638 -62.665 1.00 49.06 182 SER A C 1
ATOM 1429 O O . SER A 1 182 ? 75.979 10.440 -63.464 1.00 49.06 182 SER A O 1
ATOM 1431 N N . ILE A 1 183 ? 74.666 11.879 -62.344 1.00 50.50 183 ILE A N 1
ATOM 1432 C CA . ILE A 1 183 ? 75.315 13.109 -62.836 1.00 50.50 183 ILE A CA 1
ATOM 1433 C C . ILE A 1 183 ? 76.547 13.456 -61.982 1.00 50.50 183 ILE A C 1
ATOM 1435 O O . ILE A 1 183 ? 77.530 13.962 -62.520 1.00 50.50 183 ILE A O 1
ATOM 1439 N N . ALA A 1 184 ? 76.561 13.104 -60.691 1.00 52.75 184 ALA A N 1
ATOM 1440 C CA . ALA A 1 184 ? 77.745 13.238 -59.834 1.00 52.75 184 ALA A CA 1
ATOM 1441 C C . ALA A 1 184 ? 78.829 12.168 -60.103 1.00 52.75 184 ALA A C 1
ATOM 1443 O O . ALA A 1 184 ? 79.996 12.391 -59.784 1.00 52.75 184 ALA A O 1
ATOM 1444 N N . ALA A 1 185 ? 78.472 11.035 -60.723 1.00 54.81 185 ALA A N 1
ATOM 1445 C CA . ALA A 1 185 ? 79.394 9.945 -61.072 1.00 54.81 185 ALA A CA 1
ATOM 1446 C C . ALA A 1 185 ? 79.847 9.919 -62.551 1.00 54.81 185 ALA A C 1
ATOM 1448 O O . ALA A 1 185 ? 80.624 9.046 -62.934 1.00 54.81 185 ALA A O 1
ATOM 1449 N N . GLY A 1 186 ? 79.399 10.866 -63.387 1.00 55.00 186 GLY A N 1
ATOM 1450 C CA . GLY A 1 186 ? 79.986 11.119 -64.709 1.00 55.00 186 GLY A CA 1
ATOM 1451 C C . GLY A 1 186 ? 79.882 9.977 -65.729 1.00 55.00 186 GLY A C 1
ATOM 1452 O O . GLY A 1 186 ? 80.892 9.594 -66.314 1.00 55.00 186 GLY A O 1
ATOM 1453 N N . ASN A 1 187 ? 78.682 9.449 -66.003 1.00 56.22 187 ASN A N 1
ATOM 1454 C CA . ASN A 1 187 ? 78.486 8.517 -67.124 1.00 56.22 187 ASN A CA 1
ATOM 1455 C C . ASN A 1 187 ? 77.204 8.822 -67.925 1.00 56.22 187 ASN A C 1
ATOM 1457 O O . ASN A 1 187 ? 76.096 8.498 -67.507 1.00 56.22 187 ASN A O 1
ATOM 1461 N N . LEU A 1 188 ? 77.374 9.442 -69.099 1.00 57.41 188 LEU A N 1
ATOM 1462 C CA . LEU A 1 188 ? 76.323 9.913 -70.018 1.00 57.41 188 LEU A CA 1
ATOM 1463 C C . LEU A 1 188 ? 75.963 8.897 -71.120 1.00 57.41 188 LEU A C 1
ATOM 1465 O O . LEU A 1 188 ? 75.688 9.283 -72.254 1.00 57.41 188 LEU A O 1
ATOM 1469 N N . ALA A 1 189 ? 75.973 7.596 -70.841 1.00 59.44 189 ALA A N 1
ATOM 1470 C CA . ALA A 1 189 ? 75.712 6.600 -71.878 1.00 59.44 189 ALA A CA 1
ATOM 1471 C C . ALA A 1 189 ? 74.620 5.608 -71.483 1.00 59.44 189 ALA A C 1
ATOM 1473 O O . ALA A 1 189 ? 74.946 4.484 -71.112 1.00 59.44 189 ALA A O 1
ATOM 1474 N N . ARG A 1 190 ? 73.342 5.989 -71.658 1.00 46.97 190 ARG A N 1
ATOM 1475 C CA . ARG A 1 190 ? 72.312 5.088 -72.219 1.00 46.97 190 ARG A CA 1
ATOM 1476 C C . ARG A 1 190 ? 71.255 5.862 -73.029 1.00 46.97 190 ARG A C 1
ATOM 1478 O O . ARG A 1 190 ? 70.761 6.872 -72.535 1.00 46.97 190 ARG A O 1
ATOM 1485 N N . PRO A 1 191 ? 70.933 5.408 -74.256 1.00 56.72 191 PRO A N 1
ATOM 1486 C CA . PRO A 1 191 ? 69.900 6.005 -75.096 1.00 56.72 191 PRO A CA 1
ATOM 1487 C C . PRO A 1 191 ? 68.489 5.599 -74.641 1.00 56.72 191 PRO A C 1
ATOM 1489 O O . PRO A 1 191 ? 68.320 4.552 -74.012 1.00 56.72 191 PRO A O 1
ATOM 1492 N N . ILE A 1 192 ? 67.537 6.480 -74.968 1.00 50.28 192 ILE A N 1
ATOM 1493 C CA . ILE A 1 192 ? 66.089 6.433 -74.692 1.00 50.28 192 ILE A CA 1
ATOM 1494 C C . ILE A 1 192 ? 65.407 5.112 -75.054 1.00 50.28 192 ILE A C 1
ATOM 1496 O O . ILE A 1 192 ? 65.724 4.551 -76.127 1.00 50.28 192 ILE A O 1
#

Organism: Escherichia coli (NCBI:txid562)

Radius of gyration: 39.33 Å; chains: 1; bounding box: 100×25×104 Å

pLDDT: mean 83.09, std 15.59, range [46.97, 98.25]

Sequence (192 aa):
SNQQRAALAQTRAVMLQASTALNKAGTLTALSYPADDIKTLMTTARASLTQSTTLFKSFMAMTAGNEHVRALQKETEKSFARWHNDLEHQATWLESNQLSDFLSAPVQESQNAFDVNFEVWQQEINHVLEGASAQSQRNYHISALVFISMIIVAALYISSALWWTRKMIVQPLAIIGSHFDSIAAGNLARPI

Foldseek 3Di:
DVLLLVLLVLLLVLLVLLVVLLVVLLVCVVVVHDPVSSVVSLVSNVVSLVVSVVSLVVSLVVQDDDPVSVVLNVQLVVLSVLLSVLSVVLSVCVVVVVSVVNVVRPNVVSSVSNVVSSVVVVVVVVVVVCVVVVVVVVVVVVVVVVVVVVVVVVVVVVVVVVVCCCVPPVVVVVVVVVVVVCVVVDDPDDDD